Protein 2RKL (pdb70)

Nearest PDB structures (foldseek):
  2rkl-assembly1_E  TM=1.023E+00  e=2.958E-05  Saccharomyces cerevisiae
  2rkl-assembly3_B  TM=1.009E+00  e=1.338E-04  Saccharomyces cerevisiae
  2rkl-assembly2_D  TM=1.016E+00  e=2.416E-04  Saccharomyces cerevisiae
  5xmk-assembly1_J  TM=1.005E+00  e=2.262E-04  Saccharomyces cerevisiae S288C
  1vh6-assembly1_B  TM=9.400E-01  e=1.007E+00  Bacillus subtilis

Radius of gyration: 21.8 Å; Cα contacts (8 Å, |Δi|>4): 306; chains: 6; bounding box: 70×51×45 Å

CATH classification: 1.20.5.420

Sequence (294 aa):
GSTKDELTKIMDRASKIEQIQKLAKYAISALNYEDLPTAKDELTKALDLLNSIKDELTKIMDRASKIEQIQKLAKYAISALNYEDLPTAKDELTKALDLLNSIGSTKKDDEELLTTKKIIMMDDRASKIEQIQKLAKYAISALNYEDLPTAKDELTKALDLLNSIDRASKIEQIQKLAKYAISALNYEDLPTAKDELTKALDLLNSIKIMDRASKIEQIQKLAKYAISALNYEDLPTAKDELTKALDLLNSSSTTKKDDEELLTTKKIIMMDDRASKIEQIQKLAKYAISALNYEDLPTAKDELTKALDLLNSI

GO terms:
  GO:0005771 multivesicular body (C, IDA)
  GO:0001671 ATPase activator activity (F, IDA)
  GO:0030674 protein-macromolecule adaptor activity (F, IDA)
  GO:0032511 late endosome to vacuole transport via multivesicular body sorting pathway (P, IGI)
  GO:0005768 endosome (C, HDA)
  GO:0001671 ATPase activator activity (F, IMP)
  GO:0045324 late endosome to vacuole transport (P, IMP)
  GO:0005737 cytoplasm (C, EXP)
  GO:0010008 endosome membrane (C, EXP)
  GO:1990621 ESCRT IV complex (C, IDA)
  GO:0005515 protein binding (F, IPI)

Foldseek 3Di:
DDPVVVVVVVVVVVVLLVQLVVLCVVLVVCVVVPVVVSNVVSNVVSVVSVVVD/DVVCVVVVVVVVLLVQLVVLCVVLVVCVVVPNVVSNVVSNVVSVVSVVVD/DDPVVVVVVVVCVVVLLVQLVVLCVVLVVCVVVPVPVSSVVSNVVSVVSVVVD/DVVVLLVQLVVLCVVLVVCVVVVNVVSSVVSNVVSVVSVVVD/DVVVVVVLVVQLVVLCVQLVVCVVVPNVVSNVVSNVVSVVSVVD/DVVVVVVVVVVLVVLLVQLVVLCVVLVVCVVVPNVVSNVVSNVVSVVSVVVD

InterPro domains:
  IPR023175 Vta1/Callose synthase, N-terminal domain superfamily [G3DSA:1.25.40.270] (1-167)
  IPR039431 Vta1/callose synthase, N-terminal [PF04652] (6-165)
  IPR041212 Vta1, C-terminal [PF18097] (293-328)
  IPR044538 Vacuolar protein sorting-associated protein Vta1-like [PTHR46009] (10-329)

Organism: Saccharomyces cerevisiae (strain ATCC 204508 / S288c) (NCBI:txid559292)

Structure (mmCIF, N/CA/C/O backbone):
data_2RKL
#
_entry.id   2RKL
#
_cell.length_a   102.420
_cell.length_b   50.707
_cell.length_c   74.353
_cell.angle_alpha   90.000
_cell.angle_beta   90.000
_cell.angle_gamma   90.000
#
_symmetry.space_group_name_H-M   'P 21 21 2'
#
loop_
_entity.id
_entity.type
_entity.pdbx_description
1 polymer 'Vacuolar protein sorting-associated protein VTA1'
2 non-polymer (4S)-2-METHYL-2,4-PENTANEDIOL
3 water water
#
loop_
_atom_site.group_PDB
_atom_site.id
_atom_site.type_symbol
_atom_site.label_atom_id
_atom_site.label_alt_id
_atom_site.label_comp_id
_atom_site.label_asym_id
_atom_site.label_entity_id
_atom_site.label_seq_id
_atom_site.pdbx_PDB_ins_code
_atom_site.Cartn_x
_atom_site.Cartn_y
_atom_site.Cartn_z
_atom_site.occupancy
_atom_site.B_iso_or_equiv
_atom_site.auth_seq_id
_atom_site.auth_comp_id
_atom_site.auth_asym_id
_atom_site.auth_atom_id
_atom_site.pdbx_PDB_model_num
ATOM 1 N N . GLY A 1 1 ? 110.535 11.947 44.981 1.00 71.12 278 GLY A N 1
ATOM 2 C CA . GLY A 1 1 ? 110.466 12.021 46.980 1.00 69.30 278 GLY A CA 1
ATOM 3 C C . GLY A 1 1 ? 110.690 13.563 47.255 1.00 70.82 278 GLY A C 1
ATOM 4 O O . GLY A 1 1 ? 110.515 14.112 48.428 1.00 70.21 278 GLY A O 1
ATOM 5 N N . SER A 1 2 ? 111.096 14.264 46.184 1.00 72.61 279 SER A N 1
ATOM 6 C CA . SER A 1 2 ? 111.333 15.730 46.249 1.00 74.24 279 SER A CA 1
ATOM 7 C C . SER A 1 2 ? 110.040 16.509 46.563 1.00 70.82 279 SER A C 1
ATOM 8 O O . SER A 1 2 ? 108.931 15.998 46.349 1.00 66.63 279 SER A O 1
ATOM 11 N N . THR A 1 3 ? 110.196 17.743 47.064 1.00 72.13 280 THR A N 1
ATOM 12 C CA . THR A 1 3 ? 109.056 18.644 47.312 1.00 69.51 280 THR A CA 1
ATOM 13 C C . THR A 1 3 ? 108.236 18.868 46.035 1.00 67.70 280 THR A C 1
ATOM 14 O O . THR A 1 3 ? 106.991 18.860 46.072 1.00 63.68 280 THR A O 1
ATOM 18 N N . LYS A 1 4 ? 108.939 19.041 44.912 1.00 70.65 281 LYS A N 1
ATOM 19 C CA . LYS A 1 4 ? 108.319 19.200 43.594 1.00 69.92 281 LYS A CA 1
ATOM 20 C C . LYS A 1 4 ? 107.507 17.964 43.184 1.00 66.40 281 LYS A C 1
ATOM 21 O O . LYS A 1 4 ? 106.373 18.089 42.711 1.00 63.75 281 LYS A O 1
ATOM 27 N N . ASP A 1 5 ? 108.089 16.778 43.367 1.00 66.75 282 ASP A N 1
ATOM 28 C CA . ASP A 1 5 ? 107.428 15.519 42.997 1.00 63.79 282 ASP A CA 1
ATOM 29 C C . ASP A 1 5 ? 106.232 15.202 43.890 1.00 59.66 282 ASP A C 1
ATOM 30 O O . ASP A 1 5 ? 105.210 14.703 43.413 1.00 56.60 282 ASP A O 1
ATOM 35 N N . GLU A 1 6 ? 106.362 15.495 45.182 1.00 59.48 283 GLU A N 1
ATOM 36 C CA . GLU A 1 6 ? 105.266 15.270 46.130 1.00 56.02 283 GLU A CA 1
ATOM 37 C C . GLU A 1 6 ? 104.106 16.236 45.888 1.00 54.10 283 GLU A C 1
ATOM 38 O O . GLU A 1 6 ? 102.936 15.864 46.034 1.00 49.83 283 GLU A O 1
ATOM 44 N N . LEU A 1 7 ? 104.438 17.465 45.494 1.00 56.57 284 LEU A N 1
ATOM 45 C CA . LEU A 1 7 ? 103.441 18.488 45.185 1.00 56.27 284 LEU A CA 1
ATOM 46 C C . LEU A 1 7 ? 102.608 18.091 43.968 1.00 54.37 284 LEU A C 1
ATOM 47 O O . LEU A 1 7 ? 101.381 18.246 43.969 1.00 51.32 284 LEU A O 1
ATOM 52 N N . THR A 1 8 ? 103.269 17.558 42.939 1.00 56.22 285 THR A N 1
ATOM 53 C CA . THR A 1 8 ? 102.556 17.061 41.752 1.00 54.41 285 THR A CA 1
ATOM 54 C C . THR A 1 8 ? 101.709 15.835 42.078 1.00 50.98 285 THR A C 1
ATOM 55 O O . THR A 1 8 ? 100.609 15.684 41.544 1.00 48.68 285 THR A O 1
ATOM 59 N N . LYS A 1 9 ? 102.222 14.962 42.947 1.00 50.61 286 LYS A N 1
ATOM 60 C CA . LYS A 1 9 ? 101.457 13.785 43.386 1.00 47.64 286 LYS A CA 1
ATOM 61 C C . LYS A 1 9 ? 100.157 14.188 44.075 1.00 44.63 286 LYS A C 1
ATOM 62 O O . LYS A 1 9 ? 99.115 13.552 43.866 1.00 41.49 286 LYS A O 1
ATOM 68 N N . ILE A 1 10 ? 100.217 15.258 44.868 1.00 45.26 287 ILE A N 1
ATOM 69 C CA . ILE A 1 10 ? 99.024 15.841 45.500 1.00 43.36 287 ILE A CA 1
ATOM 70 C C . ILE A 1 10 ? 98.018 16.347 44.453 1.00 41.78 287 ILE A C 1
ATOM 71 O O . ILE A 1 10 ? 96.808 16.130 44.593 1.00 38.23 287 ILE A O 1
ATOM 76 N N . MET A 1 11 ? 98.527 17.019 43.419 1.00 44.16 288 MET A N 1
ATOM 77 C CA . MET A 1 11 ? 97.711 17.497 42.303 1.00 44.41 288 MET A CA 1
ATOM 78 C C . MET A 1 11 ? 97.089 16.323 41.567 1.00 41.45 288 MET A C 1
ATOM 79 O O . MET A 1 11 ? 95.909 16.362 41.202 1.00 38.57 288 MET A O 1
ATOM 84 N N . ASP A 1 12 ? 97.881 15.273 41.358 1.00 41.74 289 ASP A N 1
ATOM 85 C CA . ASP A 1 12 ? 97.422 14.100 40.614 1.00 40.29 289 ASP A CA 1
ATOM 86 C C . ASP A 1 12 ? 96.340 13.313 41.354 1.00 37.20 289 ASP A C 1
ATOM 87 O O . ASP A 1 12 ? 95.358 12.885 40.743 1.00 35.11 289 ASP A O 1
ATOM 92 N N . ARG A 1 13 ? 96.510 13.137 42.662 1.00 36.68 290 ARG A N 1
ATOM 93 C CA . ARG A 1 13 ? 95.526 12.431 43.484 1.00 34.22 290 ARG A CA 1
ATOM 94 C C . ARG A 1 13 ? 94.214 13.214 43.540 1.00 32.54 290 ARG A C 1
ATOM 95 O O . ARG A 1 13 ? 93.132 12.623 43.498 1.00 30.85 290 ARG A O 1
ATOM 103 N N . ALA A 1 14 ? 94.326 14.540 43.631 1.00 33.90 291 ALA A N 1
ATOM 104 C CA . ALA A 1 14 ? 93.171 15.437 43.608 1.00 33.05 291 ALA A CA 1
ATOM 105 C C . ALA A 1 14 ? 92.407 15.273 42.303 1.00 32.02 291 ALA A C 1
ATOM 106 O O . ALA A 1 14 ? 91.168 15.265 42.289 1.00 30.29 291 ALA A O 1
ATOM 108 N N . SER A 1 15 ? 93.141 15.122 41.206 1.00 33.78 292 SER A N 1
ATOM 109 C CA . SER A 1 15 ? 92.527 14.869 39.899 1.00 33.52 292 SER A CA 1
ATOM 110 C C . SER A 1 15 ? 91.787 13.532 39.867 1.00 31.28 292 SER A C 1
ATOM 111 O O . SER A 1 15 ? 90.662 13.457 39.359 1.00 29.02 292 SER A O 1
ATOM 114 N N . LYS A 1 16 ? 92.395 12.481 40.416 1.00 31.32 293 LYS A N 1
ATOM 115 C CA . LYS A 1 16 ? 91.730 11.167 40.463 1.00 30.35 293 LYS A CA 1
ATOM 116 C C . LYS A 1 16 ? 90.461 11.224 41.291 1.00 27.89 293 LYS A C 1
ATOM 117 O O . LYS A 1 16 ? 89.438 10.687 40.886 1.00 25.48 293 LYS A O 1
ATOM 123 N N . ILE A 1 17 ? 90.527 11.871 42.452 1.00 28.14 294 ILE A N 1
ATOM 124 C CA . ILE A 1 17 ? 89.340 12.026 43.302 1.00 26.47 294 ILE A CA 1
ATOM 125 C C . ILE A 1 17 ? 88.196 12.743 42.557 1.00 25.69 294 ILE A C 1
ATOM 126 O O . ILE A 1 17 ? 87.043 12.279 42.608 1.00 23.52 294 ILE A O 1
ATOM 131 N N . GLU A 1 18 ? 88.524 13.823 41.835 1.00 27.77 295 GLU A N 1
ATOM 132 C CA . GLU A 1 18 ? 87.546 14.537 41.003 1.00 27.79 295 GLU A CA 1
ATOM 133 C C . GLU A 1 18 ? 86.903 13.587 39.992 1.00 25.75 295 GLU A C 1
ATOM 134 O O . GLU A 1 18 ? 85.682 13.627 39.788 1.00 23.68 295 GLU A O 1
ATOM 140 N N . GLN A 1 19 ? 87.709 12.720 39.377 1.00 26.02 296 GLN A N 1
ATOM 141 C CA . GLN A 1 19 ? 87.207 11.769 38.376 1.00 25.11 296 GLN A CA 1
ATOM 142 C C . GLN A 1 19 ? 86.285 10.714 38.984 1.00 22.24 296 GLN A C 1
ATOM 143 O O . GLN A 1 19 ? 85.269 10.365 38.404 1.00 21.31 296 GLN A O 1
ATOM 149 N N . ILE A 1 20 ? 86.638 10.225 40.166 1.00 21.22 297 ILE A N 1
ATOM 150 C CA . ILE A 1 20 ? 85.809 9.277 40.909 1.00 19.50 297 ILE A CA 1
ATOM 151 C C . ILE A 1 20 ? 84.448 9.892 41.219 1.00 18.65 297 ILE A C 1
ATOM 152 O O . ILE A 1 20 ? 83.416 9.244 41.018 1.00 16.73 297 ILE A O 1
ATOM 157 N N . GLN A 1 21 ? 84.455 11.132 41.715 1.00 19.16 298 GLN A N 1
ATOM 158 C CA . GLN A 1 21 ? 83.211 11.847 42.016 1.00 18.24 298 GLN A CA 1
ATOM 159 C C . GLN A 1 21 ? 82.369 12.093 40.751 1.00 18.17 298 GLN A C 1
ATOM 160 O O . GLN A 1 21 ? 81.138 12.010 40.802 1.00 17.13 298 GLN A O 1
ATOM 166 N N . LYS A 1 22 ? 83.032 12.428 39.638 1.00 19.37 299 LYS A N 1
ATOM 167 C CA . LYS A 1 22 ? 82.358 12.614 38.356 1.00 19.72 299 LYS A CA 1
ATOM 168 C C . LYS A 1 22 ? 81.638 11.321 37.933 1.00 18.07 299 LYS A C 1
ATOM 169 O O . LYS A 1 22 ? 80.466 11.352 37.550 1.00 17.74 299 LYS A O 1
ATOM 175 N N . LEU A 1 23 ? 82.342 10.198 38.015 1.00 17.85 300 LEU A N 1
ATOM 176 C CA . LEU A 1 23 ? 81.792 8.909 37.625 1.00 16.79 300 LEU A CA 1
ATOM 177 C C . LEU A 1 23 ? 80.602 8.558 38.491 1.00 15.31 300 LEU A C 1
ATOM 178 O O . LEU A 1 23 ? 79.592 8.080 37.981 1.00 14.30 300 LEU A O 1
ATOM 183 N N . ALA A 1 24 ? 80.694 8.833 39.792 1.00 15.34 301 ALA A N 1
ATOM 184 C CA . ALA A 1 24 ? 79.543 8.619 40.690 1.00 13.50 301 ALA A CA 1
ATOM 185 C C . ALA A 1 24 ? 78.314 9.477 40.335 1.00 13.84 301 ALA A C 1
ATOM 186 O O . ALA A 1 24 ? 77.186 8.975 40.299 1.00 12.71 301 ALA A O 1
ATOM 188 N N . LYS A 1 25 ? 78.553 10.744 40.003 1.00 13.88 302 LYS A N 1
ATOM 189 C CA . LYS A 1 25 ? 77.506 11.658 39.584 1.00 14.31 302 LYS A CA 1
ATOM 190 C C . LYS A 1 25 ? 76.858 11.160 38.288 1.00 13.95 302 LYS A C 1
ATOM 191 O O . LYS A 1 25 ? 75.645 11.167 38.144 1.00 13.41 302 LYS A O 1
ATOM 197 N N . TYR A 1 26 ? 77.684 10.715 37.357 1.00 13.92 303 TYR A N 1
ATOM 198 C CA . TYR A 1 26 ? 77.174 10.194 36.094 1.00 14.12 303 TYR A CA 1
ATOM 199 C C . TYR A 1 26 ? 76.326 8.938 36.343 1.00 12.81 303 TYR A C 1
ATOM 200 O O . TYR A 1 26 ? 75.255 8.763 35.722 1.00 12.76 303 TYR A O 1
ATOM 209 N N . ALA A 1 27 ? 76.756 8.096 37.278 1.00 12.23 304 ALA A N 1
ATOM 210 C CA . ALA A 1 27 ? 75.981 6.898 37.628 1.00 11.45 304 ALA A CA 1
ATOM 211 C C . ALA A 1 27 ? 74.622 7.248 38.234 1.00 10.76 304 ALA A C 1
ATOM 212 O O . ALA A 1 27 ? 73.597 6.644 37.886 1.00 10.67 304 ALA A O 1
ATOM 214 N N . ILE A 1 28 ? 74.607 8.268 39.094 1.00 10.86 305 ILE A N 1
ATOM 215 C CA . ILE A 1 28 ? 73.353 8.724 39.695 1.00 10.70 305 ILE A CA 1
ATOM 216 C C . ILE A 1 28 ? 72.386 9.144 38.584 1.00 11.14 305 ILE A C 1
ATOM 217 O O . ILE A 1 28 ? 71.228 8.734 38.584 1.00 11.43 305 ILE A O 1
ATOM 222 N N . SER A 1 29 ? 72.868 9.926 37.623 1.00 10.94 306 SER A N 1
ATOM 223 C CA . SER A 1 29 ? 72.035 10.372 36.500 1.00 11.28 306 SER A CA 1
ATOM 224 C C . SER A 1 29 ? 71.543 9.194 35.647 1.00 11.04 306 SER A C 1
ATOM 225 O O . SER A 1 29 ? 70.386 9.123 35.281 1.00 11.53 306 SER A O 1
ATOM 228 N N . ALA A 1 30 ? 72.433 8.264 35.327 1.00 10.24 307 ALA A N 1
ATOM 229 C CA . ALA A 1 30 ? 72.048 7.113 34.507 1.00 10.44 307 ALA A CA 1
ATOM 230 C C . ALA A 1 30 ? 70.941 6.310 35.171 1.00 10.05 307 ALA A C 1
ATOM 231 O O . ALA A 1 30 ? 70.029 5.800 34.512 1.00 10.15 307 ALA A O 1
ATOM 233 N N . LEU A 1 31 ? 71.013 6.250 36.494 1.00 10.22 308 LEU A N 1
ATOM 234 C CA . LEU A 1 31 ? 70.043 5.508 37.263 1.00 10.92 308 LEU A CA 1
ATOM 235 C C . LEU A 1 31 ? 68.656 6.160 37.270 1.00 11.49 308 LEU A C 1
ATOM 236 O O . LEU A 1 31 ? 67.662 5.478 37.502 1.00 12.69 308 LEU A O 1
ATOM 241 N N . ASN A 1 32 ? 68.575 7.467 37.001 1.00 11.15 309 ASN A N 1
ATOM 242 C CA . ASN A 1 32 ? 67.272 8.114 36.783 1.00 12.41 309 ASN A CA 1
ATOM 243 C C . ASN A 1 32 ? 66.534 7.552 35.566 1.00 13.23 309 ASN A C 1
ATOM 244 O O . ASN A 1 32 ? 65.318 7.724 35.433 1.00 15.50 309 ASN A O 1
ATOM 249 N N . TYR A 1 33 ? 67.283 6.916 34.672 1.00 12.49 310 TYR A N 1
ATOM 250 C CA . TYR A 1 33 ? 66.731 6.255 33.487 1.00 12.99 310 TYR A CA 1
ATOM 251 C C . TYR A 1 33 ? 66.764 4.731 33.616 1.00 13.68 310 TYR A C 1
ATOM 252 O O . TYR A 1 33 ? 66.481 4.006 32.643 1.00 15.34 310 TYR A O 1
ATOM 261 N N . GLU A 1 34 ? 67.110 4.258 34.819 1.00 14.04 311 GLU A N 1
ATOM 262 C CA . GLU A 1 34 ? 67.295 2.831 35.094 1.00 14.80 311 GLU A CA 1
ATOM 263 C C . GLU A 1 34 ? 68.260 2.219 34.088 1.00 13.88 311 GLU A C 1
ATOM 264 O O . GLU A 1 34 ? 68.132 1.062 33.669 1.00 14.93 311 GLU A O 1
ATOM 270 N N . ASP A 1 35 ? 69.244 3.029 33.702 1.00 12.18 312 ASP A N 1
ATOM 271 C CA . ASP A 1 35 ? 70.248 2.626 32.726 1.00 12.98 312 ASP A CA 1
ATOM 272 C C . ASP A 1 35 ? 71.334 1.881 33.478 1.00 12.87 312 ASP A C 1
ATOM 273 O O . ASP A 1 35 ? 72.444 2.393 33.736 1.00 12.14 312 ASP A O 1
ATOM 278 N N . LEU A 1 36 ? 71.010 0.632 33.796 1.00 13.50 313 LEU A N 1
ATOM 279 C CA . LEU A 1 36 ? 71.873 -0.183 34.648 1.00 14.31 313 LEU A CA 1
ATOM 280 C C . LEU A 1 36 ? 73.258 -0.468 34.049 1.00 14.02 313 LEU A C 1
ATOM 281 O O . LEU A 1 36 ? 74.262 -0.400 34.766 1.00 13.98 313 LEU A O 1
ATOM 286 N N . PRO A 1 37 ? 73.332 -0.815 32.741 1.00 14.14 314 PRO A N 1
ATOM 287 C CA . PRO A 1 37 ? 74.681 -1.039 32.197 1.00 14.73 314 PRO A CA 1
ATOM 288 C C . PRO A 1 37 ? 75.602 0.171 32.295 1.00 14.92 314 PRO A C 1
ATOM 289 O O . PRO A 1 37 ? 76.775 0.010 32.649 1.00 16.27 314 PRO A O 1
ATOM 293 N N . THR A 1 38 ? 75.094 1.369 31.998 1.00 14.21 315 THR A N 1
ATOM 294 C CA . THR A 1 38 ? 75.920 2.584 32.134 1.00 14.22 315 THR A CA 1
ATOM 295 C C . THR A 1 38 ? 76.356 2.772 33.584 1.00 13.36 315 THR A C 1
ATOM 296 O O . THR A 1 38 ? 77.528 3.038 33.867 1.00 13.49 315 THR A O 1
ATOM 300 N N . ALA A 1 39 ? 75.403 2.657 34.504 1.00 12.33 316 ALA A N 1
ATOM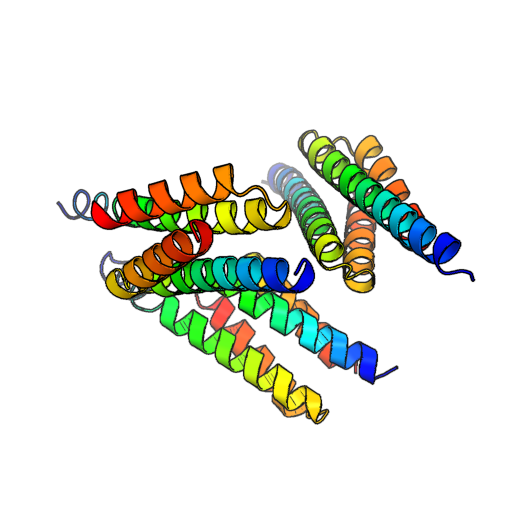 301 C CA . ALA A 1 39 ? 75.689 2.871 35.918 1.00 11.61 316 ALA A CA 1
ATOM 302 C C . ALA A 1 39 ? 76.723 1.866 36.446 1.00 12.64 316 ALA A C 1
ATOM 303 O O . ALA A 1 39 ? 77.619 2.260 37.176 1.00 14.02 316 ALA A O 1
ATOM 305 N N . LYS A 1 40 ? 76.591 0.592 36.053 1.00 13.72 317 LYS A N 1
ATOM 306 C CA . LYS A 1 40 ? 77.568 -0.469 36.416 1.00 14.59 317 LYS A CA 1
ATOM 307 C C . LYS A 1 40 ? 78.953 -0.128 35.931 1.00 15.79 317 LYS A C 1
ATOM 308 O O . LYS A 1 40 ? 79.914 -0.257 36.690 1.00 16.13 317 LYS A O 1
ATOM 314 N N . ASP A 1 41 ? 79.045 0.329 34.685 1.00 15.89 318 ASP A N 1
ATOM 315 C CA . ASP A 1 41 ? 80.339 0.669 34.100 1.00 17.34 318 ASP A CA 1
ATOM 316 C C . ASP A 1 41 ? 80.970 1.812 34.860 1.00 17.10 318 ASP A C 1
ATOM 317 O O . ASP A 1 41 ? 82.154 1.753 35.210 1.00 18.08 318 ASP A O 1
ATOM 322 N N . GLU A 1 42 ? 80.181 2.844 35.140 1.00 15.87 319 GLU A N 1
ATOM 323 C CA . GLU A 1 42 ? 80.692 4.031 35.815 1.00 15.86 319 GLU A CA 1
ATOM 324 C C . GLU A 1 42 ? 81.098 3.758 37.267 1.00 16.13 319 GLU A C 1
ATOM 325 O O . GLU A 1 42 ? 82.154 4.221 37.697 1.00 17.46 319 GLU A O 1
ATOM 331 N N . LEU A 1 43 ? 80.281 3.000 38.005 1.00 14.70 320 LEU A N 1
ATOM 332 C CA . LEU A 1 43 ? 80.616 2.653 39.398 1.00 15.09 320 LEU A CA 1
ATOM 333 C C . LEU A 1 43 ? 81.810 1.716 39.495 1.00 15.95 320 LEU A C 1
ATOM 334 O O . LEU A 1 43 ? 82.615 1.845 40.424 1.00 16.49 320 LEU A O 1
ATOM 339 N N . THR A 1 44 ? 81.930 0.783 38.553 1.00 16.25 321 THR A N 1
ATOM 340 C CA . THR A 1 44 ? 83.093 -0.109 38.505 1.00 18.14 321 THR A CA 1
ATOM 341 C C . THR A 1 44 ? 84.340 0.734 38.270 1.00 19.70 321 THR A C 1
ATOM 342 O O . THR A 1 44 ? 85.334 0.559 38.976 1.00 20.96 321 THR A O 1
ATOM 346 N N . LYS A 1 45 ? 84.288 1.653 37.297 1.00 20.29 322 LYS A N 1
ATOM 347 C CA . LYS A 1 45 ? 85.433 2.553 37.011 1.00 22.01 322 LYS A CA 1
ATOM 348 C C . LYS A 1 45 ? 85.783 3.421 38.213 1.00 21.26 322 LYS A C 1
ATOM 349 O O . LYS A 1 45 ? 86.960 3.601 38.550 1.00 22.95 322 LYS A O 1
ATOM 355 N N . ALA A 1 46 ? 84.748 3.929 38.883 1.00 19.48 323 ALA A N 1
ATOM 356 C CA . ALA A 1 46 ? 84.937 4.724 40.093 1.00 19.27 323 ALA A CA 1
ATOM 357 C C . ALA A 1 46 ? 85.649 3.948 41.200 1.00 20.20 323 ALA A C 1
ATOM 358 O O . ALA A 1 46 ? 86.612 4.441 41.803 1.00 20.50 323 ALA A O 1
ATOM 360 N N . LEU A 1 47 ? 85.167 2.734 41.453 1.00 20.54 324 LEU A N 1
ATOM 361 C CA . LEU A 1 47 ? 85.727 1.894 42.517 1.00 22.09 324 LEU A CA 1
ATOM 362 C C . LEU A 1 47 ? 87.153 1.413 42.187 1.00 23.94 324 LEU A C 1
ATOM 363 O O . LEU A 1 47 ? 88.000 1.341 43.084 1.00 25.21 324 LEU A O 1
ATOM 368 N N . ASP A 1 48 ? 87.422 1.101 40.916 1.00 24.22 325 ASP A N 1
ATOM 369 C CA . ASP A 1 48 ? 88.776 0.682 40.496 1.00 26.88 325 ASP A CA 1
ATOM 370 C C . ASP A 1 48 ? 89.777 1.810 40.686 1.00 27.70 325 ASP A C 1
ATOM 371 O O . ASP A 1 48 ? 90.897 1.583 41.159 1.00 28.87 325 ASP A O 1
ATOM 376 N N . LEU A 1 49 ? 89.373 3.018 40.301 1.00 26.85 326 LEU A N 1
ATOM 377 C CA . LEU A 1 49 ? 90.175 4.220 40.488 1.00 28.48 326 LEU A CA 1
ATOM 378 C C . LEU A 1 49 ? 90.424 4.525 41.966 1.00 28.02 326 LEU A C 1
ATOM 379 O O . LEU A 1 49 ? 91.544 4.861 42.362 1.00 30.23 326 LEU A O 1
ATOM 384 N N . LEU A 1 50 ? 89.372 4.415 42.772 1.00 26.59 327 LEU A N 1
ATOM 385 C CA . LEU A 1 50 ? 89.476 4.661 44.209 1.00 26.71 327 LEU A CA 1
ATOM 386 C C . LEU A 1 50 ? 90.40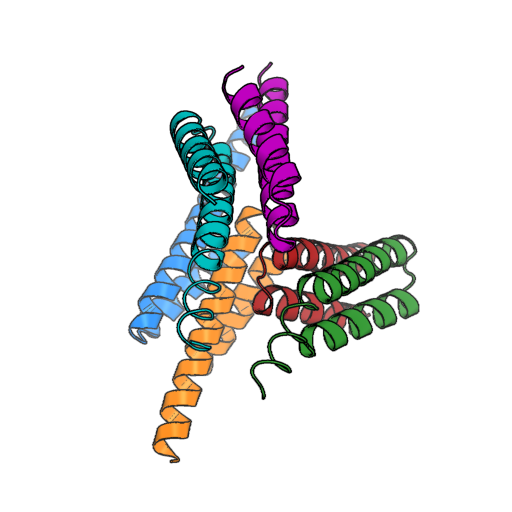0 3.662 44.875 1.00 29.27 327 LEU A C 1
ATOM 387 O O . LEU A 1 50 ? 91.141 4.020 45.792 1.00 30.66 327 LEU A O 1
ATOM 392 N N . ASN A 1 51 ? 90.347 2.415 44.424 1.00 30.47 328 ASN A N 1
ATOM 393 C CA . ASN A 1 51 ? 91.213 1.378 44.969 1.00 33.83 328 ASN A CA 1
ATOM 394 C C . ASN A 1 51 ? 92.671 1.541 44.554 1.00 36.76 328 ASN A C 1
ATOM 395 O O . ASN A 1 51 ? 93.565 0.953 45.173 1.00 38.42 328 ASN A O 1
ATOM 400 N N . SER A 1 52 ? 92.908 2.364 43.534 1.00 37.76 329 SER A N 1
ATOM 401 C CA . SER A 1 52 ? 94.257 2.589 43.020 1.00 41.08 329 SER A CA 1
ATOM 402 C C . SER A 1 52 ? 95.043 3.659 43.791 1.00 42.59 329 SER A C 1
ATOM 403 O O . SER A 1 52 ? 96.254 3.773 43.621 1.00 45.14 329 SER A O 1
ATOM 406 N N . ILE A 1 53 ? 94.357 4.444 44.619 1.00 42.14 330 ILE A N 1
ATOM 407 C CA . ILE A 1 53 ? 94.994 5.557 45.326 1.00 43.89 330 ILE A CA 1
ATOM 408 C C . ILE A 1 53 ? 95.842 5.035 46.491 1.00 45.71 330 ILE A C 1
ATOM 409 O O . ILE A 1 53 ? 97.071 4.963 46.410 1.00 48.83 330 ILE A O 1
ATOM 415 N N . LYS B 1 4 ? 48.867 -5.403 42.658 1.00 53.47 281 LYS B N 1
ATOM 416 C CA . LYS B 1 4 ? 49.543 -5.240 43.980 1.00 52.71 281 LYS B CA 1
ATOM 417 C C . LYS B 1 4 ? 50.962 -5.813 43.934 1.00 50.44 281 LYS B C 1
ATOM 418 O O . LYS B 1 4 ? 51.912 -5.185 44.416 1.00 48.19 281 LYS B O 1
ATOM 424 N N . ASP B 1 5 ? 51.094 -6.997 43.338 1.00 51.26 282 ASP B N 1
ATOM 425 C CA . ASP B 1 5 ? 52.378 -7.697 43.245 1.00 49.70 282 ASP B CA 1
ATOM 426 C C . ASP B 1 5 ? 53.305 -7.094 42.186 1.00 46.72 282 ASP B C 1
ATOM 427 O O . ASP B 1 5 ? 54.528 -7.063 42.369 1.00 44.09 282 ASP B O 1
ATOM 432 N N . GLU B 1 6 ? 52.717 -6.618 41.087 1.00 46.45 283 GLU B N 1
ATOM 433 C CA . GLU B 1 6 ? 53.458 -5.896 40.054 1.00 44.22 283 GLU B CA 1
ATOM 434 C C . GLU B 1 6 ? 53.910 -4.544 40.583 1.00 42.32 283 GLU B C 1
ATOM 435 O O . GLU B 1 6 ? 54.953 -4.025 40.169 1.00 40.37 283 GLU B O 1
ATOM 441 N N . LEU B 1 7 ? 53.126 -3.988 41.508 1.00 43.37 284 LEU B N 1
ATOM 442 C CA . LEU B 1 7 ? 53.449 -2.720 42.159 1.00 42.25 284 LEU B CA 1
ATOM 443 C C . LEU B 1 7 ? 54.575 -2.923 43.171 1.00 40.67 284 LEU B C 1
ATOM 444 O O . LEU B 1 7 ? 55.498 -2.109 43.250 1.00 39.01 284 LEU B O 1
ATOM 449 N N . THR B 1 8 ? 54.490 -4.011 43.940 1.00 42.05 285 THR B N 1
ATOM 450 C CA . THR B 1 8 ? 55.564 -4.407 44.857 1.00 40.91 285 THR B CA 1
ATOM 451 C C . THR B 1 8 ? 56.884 -4.530 44.090 1.00 38.91 285 THR B C 1
ATOM 452 O O . THR B 1 8 ? 57.928 -4.129 44.593 1.00 36.84 285 THR B O 1
ATOM 456 N N . LYS B 1 9 ? 56.814 -5.053 42.865 1.00 39.07 286 LYS B N 1
ATOM 457 C CA . LYS B 1 9 ? 57.993 -5.249 42.012 1.00 37.81 286 LYS B CA 1
ATOM 458 C C . LYS B 1 9 ? 58.631 -3.940 41.525 1.00 35.93 286 LYS B C 1
ATOM 459 O O . LYS B 1 9 ? 59.848 -3.770 41.625 1.00 34.06 286 LYS B O 1
ATOM 465 N N . ILE B 1 10 ? 57.816 -3.030 40.994 1.00 36.49 287 ILE B N 1
ATOM 466 C CA . ILE B 1 10 ? 58.298 -1.747 40.467 1.00 36.01 287 ILE B CA 1
ATOM 467 C C . ILE B 1 10 ? 58.799 -0.835 41.599 1.00 35.07 287 ILE B C 1
ATOM 468 O O . ILE B 1 10 ? 59.806 -0.135 41.439 1.00 33.73 287 ILE B O 1
ATOM 473 N N . MET B 1 11 ? 58.106 -0.869 42.738 1.00 36.82 288 MET B N 1
ATOM 474 C CA . MET B 1 11 ? 58.494 -0.092 43.919 1.00 36.15 288 MET B CA 1
ATOM 475 C C . MET B 1 11 ? 59.765 -0.631 44.569 1.00 33.89 288 MET B C 1
ATOM 476 O O . MET B 1 11 ? 60.660 0.152 44.931 1.00 32.62 288 MET B O 1
ATOM 481 N N . ASP B 1 12 ? 59.851 -1.954 44.715 1.00 32.90 289 ASP B N 1
ATOM 482 C CA . ASP B 1 12 ? 61.063 -2.585 45.234 1.00 30.76 289 ASP B CA 1
ATOM 483 C C . ASP B 1 12 ? 62.271 -2.226 44.369 1.00 27.56 289 ASP B C 1
ATOM 484 O O . ASP B 1 12 ? 63.333 -1.927 44.899 1.00 25.33 289 ASP B O 1
ATOM 489 N N . ARG B 1 13 ? 62.097 -2.253 43.044 1.00 25.77 290 ARG B N 1
ATOM 490 C CA . ARG B 1 13 ? 63.164 -1.863 42.111 1.00 23.62 290 ARG B CA 1
ATOM 491 C C . ARG B 1 13 ? 63.577 -0.397 42.288 1.00 22.04 290 ARG B C 1
ATOM 492 O O . ARG B 1 13 ? 64.768 -0.077 42.337 1.00 20.56 290 ARG B O 1
ATOM 500 N N . ALA B 1 14 ? 62.574 0.474 42.381 1.00 22.66 291 ALA B N 1
ATOM 501 C CA . ALA B 1 14 ? 62.782 1.909 42.543 1.00 22.16 291 ALA B CA 1
ATOM 502 C C . ALA B 1 14 ? 63.534 2.181 43.837 1.00 21.29 291 ALA B C 1
ATOM 503 O O . ALA B 1 14 ? 64.503 2.956 43.845 1.00 20.82 291 ALA B O 1
ATOM 505 N N . SER B 1 15 ? 63.109 1.516 44.913 1.00 22.32 292 SER B N 1
ATOM 506 C CA . SER B 1 15 ? 63.732 1.675 46.224 1.00 21.44 292 SER B CA 1
ATOM 507 C C . SER B 1 15 ? 65.186 1.246 46.188 1.00 19.37 292 SER B C 1
ATOM 508 O O . SER B 1 15 ? 66.047 1.923 46.754 1.00 17.95 292 SER B O 1
ATOM 511 N N . LYS B 1 16 ? 65.468 0.128 45.513 1.00 18.11 293 LYS B N 1
ATOM 512 C CA . LYS B 1 16 ? 66.838 -0.341 45.405 1.00 16.97 293 LYS B CA 1
ATOM 513 C C . LYS B 1 16 ? 67.696 0.664 44.622 1.00 14.51 293 LYS B C 1
ATOM 514 O O . LYS B 1 16 ? 68.818 0.986 45.031 1.00 13.97 293 LYS B O 1
ATOM 520 N N . ILE B 1 17 ? 67.168 1.172 43.507 1.00 14.24 294 ILE B N 1
ATOM 521 C CA . ILE B 1 17 ? 67.894 2.152 42.702 1.00 13.47 294 ILE B CA 1
ATOM 522 C C . ILE B 1 17 ? 68.157 3.413 43.526 1.00 12.00 294 ILE B C 1
ATOM 523 O O . ILE B 1 17 ? 69.275 3.959 43.512 1.00 11.91 294 ILE B O 1
ATOM 528 N N . GLU B 1 18 ? 67.143 3.852 44.268 1.00 13.13 295 GLU B N 1
ATOM 529 C CA . GLU B 1 18 ? 67.274 5.038 45.112 1.00 14.02 295 GLU B CA 1
ATOM 530 C C . GLU B 1 18 ? 68.352 4.832 46.190 1.00 12.73 295 GLU B C 1
ATOM 531 O O . GLU B 1 18 ? 69.100 5.764 46.487 1.00 12.51 295 GLU B O 1
ATOM 537 N N . GLN B 1 19 ? 68.456 3.613 46.725 1.00 12.77 296 GLN B N 1
ATOM 538 C CA . GLN B 1 19 ? 69.487 3.307 47.720 1.00 12.29 296 GLN B CA 1
ATOM 539 C C . GLN B 1 19 ? 70.877 3.396 47.100 1.00 11.00 296 GLN B C 1
ATOM 540 O O . GLN B 1 19 ? 71.804 3.938 47.706 1.00 12.04 296 GLN B O 1
ATOM 546 N N . ILE B 1 20 ? 71.020 2.874 45.876 1.00 10.36 297 ILE B N 1
ATOM 547 C CA . ILE B 1 20 ? 72.294 2.957 45.142 1.00 10.24 297 ILE B CA 1
ATOM 548 C C . ILE B 1 20 ? 72.671 4.434 44.905 1.00 9.99 297 ILE B C 1
ATOM 549 O O . ILE B 1 20 ? 73.806 4.856 45.116 1.00 10.73 297 ILE B O 1
ATOM 554 N N . GLN B 1 21 ? 71.699 5.227 44.470 1.00 10.47 298 GLN B N 1
ATOM 555 C CA . GLN B 1 21 ? 71.938 6.660 44.256 1.00 9.92 298 GLN B CA 1
ATOM 556 C C . GLN B 1 21 ? 72.351 7.362 45.548 1.00 9.29 298 GLN B C 1
ATOM 557 O O . GLN B 1 21 ? 73.258 8.178 45.550 1.00 11.25 298 GLN B O 1
ATOM 563 N N . LYS B 1 22 ? 71.679 7.016 46.646 1.00 10.42 299 LYS B N 1
ATOM 564 C CA . LYS B 1 22 ? 71.996 7.601 47.950 1.00 11.26 299 LYS B CA 1
ATOM 565 C C . LYS B 1 22 ? 73.433 7.275 48.354 1.00 11.04 299 LYS B C 1
ATOM 566 O O . LYS B 1 22 ? 74.178 8.151 48.789 1.00 10.54 299 LYS B O 1
ATOM 572 N N . LEU B 1 23 ? 73.825 6.011 48.170 1.00 11.25 300 LEU B N 1
ATOM 573 C CA . LEU B 1 23 ? 75.193 5.586 48.495 1.00 11.88 300 LEU B CA 1
ATOM 574 C C . LEU B 1 23 ? 76.251 6.312 47.657 1.00 11.51 300 LEU B C 1
ATOM 575 O O . LEU B 1 23 ? 77.315 6.687 48.161 1.00 12.46 300 LEU B O 1
ATOM 580 N N . ALA B 1 24 ? 75.972 6.480 46.366 1.00 11.55 301 ALA B N 1
ATOM 581 C CA . ALA B 1 24 ? 76.854 7.235 45.489 1.00 12.07 301 ALA B CA 1
ATOM 582 C C . ALA B 1 24 ? 76.984 8.696 45.976 1.00 11.27 301 ALA B C 1
ATOM 583 O O . ALA B 1 24 ? 78.096 9.232 46.002 1.00 12.90 301 ALA B O 1
ATOM 585 N N . LYS B 1 25 ? 75.863 9.313 46.371 1.00 11.67 302 LYS B N 1
ATOM 586 C CA . LYS B 1 25 ? 75.858 10.672 46.933 1.00 12.51 302 LYS B CA 1
ATOM 587 C C . LYS B 1 25 ? 76.688 10.742 48.222 1.00 11.77 302 LYS B C 1
ATOM 588 O O . LYS B 1 25 ? 77.496 11.660 48.419 1.00 12.95 302 LYS B O 1
ATOM 594 N N . TYR B 1 26 ? 76.506 9.751 49.092 1.00 11.26 303 TYR B N 1
ATOM 595 C CA . TYR B 1 26 ? 77.309 9.656 50.304 1.00 11.50 303 TYR B CA 1
ATOM 596 C C . TYR B 1 26 ? 78.798 9.579 49.995 1.00 12.12 303 TYR B C 1
ATOM 597 O O . TYR B 1 26 ? 79.610 10.242 50.657 1.00 13.11 303 TYR B O 1
ATOM 606 N N . ALA B 1 27 ? 79.151 8.783 48.977 1.00 11.55 304 ALA B N 1
ATOM 607 C CA . ALA B 1 27 ? 80.562 8.585 48.617 1.00 13.05 304 ALA B CA 1
ATOM 608 C C . ALA B 1 27 ? 81.187 9.867 48.070 1.00 13.53 304 ALA B C 1
ATOM 609 O O . ALA B 1 27 ? 82.344 10.197 48.414 1.00 15.28 304 ALA B O 1
ATOM 611 N N . ILE B 1 28 ? 80.442 10.586 47.222 1.00 13.88 305 ILE B N 1
ATOM 612 C CA . ILE B 1 28 ? 80.902 11.905 46.725 1.00 15.33 305 ILE B CA 1
ATOM 613 C C . ILE B 1 28 ? 81.246 12.828 47.899 1.00 15.72 305 ILE B C 1
ATOM 614 O O . ILE B 1 28 ? 82.303 13.474 47.924 1.00 17.20 305 ILE B O 1
ATOM 619 N N . SER B 1 29 ? 80.362 12.860 48.895 1.00 15.22 306 SER B N 1
ATOM 620 C CA . SER B 1 29 ? 80.564 13.702 50.075 1.00 15.79 306 SER B CA 1
ATOM 621 C C . SER B 1 29 ? 81.775 13.235 50.911 1.00 16.06 306 SER B C 1
ATOM 622 O O . SER B 1 29 ? 82.610 14.041 51.344 1.00 17.78 306 SER B O 1
ATOM 625 N N . ALA B 1 30 ? 81.872 11.928 51.129 1.00 16.08 307 ALA B N 1
ATOM 626 C CA . ALA B 1 30 ? 83.017 11.355 51.833 1.00 16.64 307 ALA B CA 1
ATOM 627 C C . ALA B 1 30 ? 84.348 11.748 51.195 1.00 18.00 307 ALA B C 1
ATOM 628 O O . ALA B 1 30 ? 85.317 12.067 51.910 1.00 19.21 307 ALA B O 1
ATOM 630 N N . LEU B 1 31 ? 84.389 11.748 49.862 1.00 18.29 308 LEU B N 1
ATOM 631 C CA . LEU B 1 31 ? 85.616 12.120 49.148 1.00 20.56 308 LEU B CA 1
ATOM 632 C C . LEU B 1 31 ? 85.944 13.608 49.279 1.00 22.39 308 LEU B C 1
ATOM 633 O O . LEU B 1 31 ? 87.122 13.970 49.282 1.00 24.58 308 LEU B O 1
ATOM 638 N N . ASN B 1 32 ? 84.931 14.466 49.410 1.00 22.36 309 ASN B N 1
ATOM 639 C CA . ASN B 1 32 ? 85.168 15.883 49.734 1.00 25.33 309 ASN B CA 1
ATOM 640 C C . ASN B 1 32 ? 85.993 16.036 51.018 1.00 27.16 309 ASN B C 1
ATOM 641 O O . ASN B 1 32 ? 86.837 16.940 51.131 1.00 29.86 309 ASN B O 1
ATOM 646 N N . TYR B 1 33 ? 85.750 15.140 51.972 1.00 27.33 310 TYR B N 1
ATOM 647 C CA . TYR B 1 33 ? 86.470 15.117 53.245 1.00 30.22 310 TYR B CA 1
ATOM 648 C C . TYR B 1 33 ? 87.652 14.141 53.187 1.00 31.47 310 TYR B C 1
ATOM 649 O O . TYR B 1 33 ? 88.149 13.708 54.231 1.00 33.02 310 TYR B O 1
ATOM 658 N N . GLU B 1 34 ? 88.076 13.799 51.964 1.00 32.28 311 GLU B N 1
ATOM 659 C CA . GLU B 1 34 ? 89.166 12.833 51.692 1.00 33.50 311 GLU B CA 1
ATOM 660 C C . GLU B 1 34 ? 89.052 11.530 52.507 1.00 32.52 311 GLU B C 1
ATOM 661 O O . GLU B 1 34 ? 90.054 10.859 52.767 1.00 34.31 311 GLU B O 1
ATOM 667 N N . ASP B 1 35 ? 87.823 11.181 52.897 1.00 29.61 312 ASP B N 1
ATOM 668 C CA . ASP B 1 35 ? 87.558 9.991 53.699 1.00 27.90 312 ASP B CA 1
ATOM 669 C C . ASP B 1 35 ? 87.408 8.766 52.781 1.00 26.76 312 ASP B C 1
ATOM 670 O O . ASP B 1 35 ? 86.297 8.352 52.418 1.00 24.54 312 ASP B O 1
ATOM 675 N N . LEU B 1 36 ? 88.543 8.189 52.400 1.00 26.66 313 LEU B N 1
ATOM 676 C CA . LEU B 1 36 ? 88.554 7.095 51.426 1.00 25.65 313 LEU B CA 1
ATOM 677 C C . LEU B 1 36 ? 87.930 5.782 51.919 1.00 24.45 313 LEU B C 1
ATOM 678 O O . LEU B 1 36 ? 87.196 5.152 51.152 1.00 22.64 313 LEU B O 1
ATOM 683 N N . PRO B 1 37 ? 88.218 5.354 53.168 1.00 24.67 314 PRO B N 1
ATOM 684 C CA . PRO B 1 37 ? 87.554 4.135 53.654 1.00 24.32 314 PRO B CA 1
ATOM 685 C C . PRO B 1 37 ? 86.021 4.192 53.573 1.00 21.98 314 PRO B C 1
ATOM 686 O O . PRO B 1 37 ? 85.399 3.242 53.098 1.00 21.95 314 PRO B O 1
ATOM 690 N N . THR B 1 38 ? 85.430 5.296 54.018 1.00 20.82 315 THR B N 1
ATOM 691 C CA . THR B 1 38 ? 83.976 5.444 53.973 1.00 19.30 315 THR B CA 1
ATOM 692 C C . THR B 1 38 ? 83.486 5.423 52.525 1.00 18.25 315 THR B C 1
ATOM 693 O O . THR B 1 38 ? 82.527 4.724 52.198 1.00 17.50 315 THR B O 1
ATOM 697 N N . ALA B 1 39 ? 84.153 6.186 51.660 1.00 18.33 316 ALA B N 1
ATOM 698 C CA . ALA B 1 39 ? 83.800 6.230 50.244 1.00 17.48 316 ALA B CA 1
ATOM 699 C C . ALA B 1 39 ? 83.862 4.837 49.610 1.00 17.61 316 ALA B C 1
ATOM 700 O O . ALA B 1 39 ? 82.979 4.458 48.833 1.00 16.87 316 ALA B O 1
ATOM 702 N N . LYS B 1 40 ? 84.910 4.084 49.957 1.00 19.81 317 LYS B N 1
ATOM 703 C CA . LYS B 1 40 ? 85.076 2.705 49.471 1.00 20.59 317 LYS B CA 1
ATOM 704 C C . LYS B 1 40 ? 83.924 1.821 49.918 1.00 20.08 317 LYS B C 1
ATOM 705 O O . LYS B 1 40 ? 83.372 1.070 49.122 1.00 19.80 317 LYS B O 1
ATOM 711 N N . ASP B 1 41 ? 83.574 1.909 51.194 1.00 19.73 318 ASP B N 1
ATOM 712 C CA . ASP B 1 41 ? 82.499 1.099 51.733 1.00 20.01 318 ASP B CA 1
ATOM 713 C C . ASP B 1 41 ? 81.202 1.401 50.994 1.00 18.19 318 ASP B C 1
ATOM 714 O O . ASP B 1 41 ? 80.461 0.497 50.624 1.00 18.76 318 ASP B O 1
ATOM 719 N N . GLU B 1 42 ? 80.939 2.686 50.771 1.00 16.42 319 GLU B N 1
ATOM 720 C CA . GLU B 1 42 ? 79.695 3.101 50.174 1.00 15.32 319 GLU B CA 1
ATOM 721 C C . GLU B 1 42 ? 79.613 2.722 48.700 1.00 14.74 319 GLU B C 1
ATOM 722 O O . GLU B 1 42 ? 78.561 2.267 48.234 1.00 14.59 319 GLU B O 1
ATOM 728 N N . LEU B 1 43 ? 80.704 2.922 47.957 1.00 15.03 320 LEU B N 1
ATOM 729 C CA . LEU B 1 43 ? 80.703 2.598 46.524 1.00 15.94 320 LEU B CA 1
ATOM 730 C C . LEU B 1 43 ? 80.652 1.090 46.307 1.00 16.38 320 LEU B C 1
ATOM 731 O O . LEU B 1 43 ? 80.066 0.628 45.343 1.00 17.15 320 LEU B O 1
ATOM 736 N N . THR B 1 44 ? 81.249 0.339 47.227 1.00 17.62 321 THR B N 1
ATOM 737 C CA . THR B 1 44 ? 81.224 -1.121 47.139 1.00 18.23 321 THR B CA 1
ATOM 738 C C . THR B 1 44 ? 79.807 -1.624 47.363 1.00 17.27 321 THR B C 1
ATOM 739 O O . THR B 1 44 ? 79.313 -2.437 46.577 1.00 18.37 321 THR B O 1
ATOM 743 N N . LYS B 1 45 ? 79.151 -1.117 48.415 1.00 16.63 322 LYS B N 1
ATOM 744 C CA . LYS B 1 45 ? 77.757 -1.445 48.697 1.00 17.50 322 LYS B CA 1
ATOM 745 C C . LYS B 1 45 ? 76.859 -1.053 47.523 1.00 16.15 322 LYS B C 1
ATOM 746 O O . LYS B 1 45 ? 75.986 -1.835 47.118 1.00 16.63 322 LYS B O 1
ATOM 752 N N . ALA B 1 46 ? 77.084 0.138 46.962 1.00 14.84 323 ALA B N 1
ATOM 753 C CA . ALA B 1 46 ? 76.288 0.599 45.818 1.00 13.71 323 ALA B CA 1
ATOM 754 C C . ALA B 1 46 ? 76.444 -0.360 44.631 1.00 13.78 323 ALA B C 1
ATOM 755 O O . ALA B 1 46 ? 75.454 -0.779 44.019 1.00 14.82 323 ALA B O 1
ATOM 757 N N . LEU B 1 47 ? 77.684 -0.748 44.346 1.00 14.26 324 LEU B N 1
ATOM 758 C CA . LEU B 1 47 ? 77.914 -1.643 43.230 1.00 14.57 324 LEU B CA 1
ATOM 759 C C . LEU B 1 47 ? 77.308 -3.040 43.473 1.00 15.06 324 LEU B C 1
ATOM 760 O O . LEU B 1 47 ? 76.741 -3.638 42.555 1.00 15.43 324 LEU B O 1
ATOM 765 N N . ASP B 1 48 ? 77.411 -3.533 44.698 1.00 15.67 325 ASP B N 1
ATOM 766 C CA . ASP B 1 48 ? 76.837 -4.837 45.040 1.00 17.41 325 ASP B CA 1
ATOM 767 C C . ASP B 1 48 ? 75.326 -4.818 44.863 1.00 16.89 325 ASP B C 1
ATOM 768 O O . ASP B 1 48 ? 74.739 -5.742 44.280 1.00 17.69 325 ASP B O 1
ATOM 773 N N . LEU B 1 49 ? 74.694 -3.754 45.357 1.00 15.74 326 LEU B N 1
ATOM 774 C CA . LEU B 1 49 ? 73.253 -3.619 45.196 1.00 16.65 326 LEU B CA 1
ATOM 775 C C . LEU B 1 49 ? 72.899 -3.574 43.715 1.00 16.27 326 LEU B C 1
ATOM 776 O O . LEU B 1 49 ? 71.981 -4.239 43.270 1.00 16.85 326 LEU B O 1
ATOM 781 N N . LEU B 1 50 ? 73.650 -2.792 42.944 1.00 15.32 327 LEU B N 1
ATOM 782 C CA . LEU B 1 50 ? 73.379 -2.682 41.516 1.00 15.73 327 LEU B CA 1
ATOM 783 C C . LEU B 1 50 ? 73.513 -4.019 40.783 1.00 16.78 327 LEU B C 1
ATOM 784 O O . LEU B 1 50 ? 72.696 -4.352 39.919 1.00 17.17 327 LEU B O 1
ATOM 789 N N . ASN B 1 51 ? 74.529 -4.787 41.167 1.00 16.90 328 ASN B N 1
ATOM 790 C CA . ASN B 1 51 ? 74.787 -6.101 40.563 1.00 19.43 328 ASN B CA 1
ATOM 791 C C . ASN B 1 51 ? 73.746 -7.159 40.947 1.00 21.39 328 ASN B C 1
ATOM 792 O O . ASN B 1 51 ? 73.634 -8.192 40.290 1.00 23.09 328 ASN B O 1
ATOM 797 N N . SER B 1 52 ? 72.978 -6.892 42.000 1.00 22.23 329 SER B N 1
ATOM 798 C CA . SER B 1 52 ? 71.919 -7.815 42.431 1.00 24.75 329 SER B CA 1
ATOM 799 C C . SER B 1 52 ? 70.609 -7.644 41.666 1.00 25.95 329 SER B C 1
ATOM 800 O O . SER B 1 52 ? 69.687 -8.450 41.815 1.00 26.86 329 SER B O 1
ATOM 803 N N . ILE B 1 53 ? 70.511 -6.591 40.862 1.00 26.29 330 ILE B N 1
ATOM 804 C CA . ILE B 1 53 ? 69.252 -6.297 40.191 1.00 27.87 330 ILE B CA 1
ATOM 805 C C . ILE B 1 53 ? 68.995 -7.259 39.023 1.00 29.99 330 ILE B C 1
ATOM 806 O O . ILE B 1 53 ? 67.963 -7.940 38.980 1.00 32.35 330 ILE B O 1
ATOM 812 N N . GLY C 1 1 ? 47.721 13.995 63.489 1.00 28.36 278 GLY C N 1
ATOM 813 C CA . GLY C 1 1 ? 47.002 14.286 64.768 1.00 28.16 278 GLY C CA 1
ATOM 814 C C . GLY C 1 1 ? 46.461 15.696 64.721 1.00 27.36 278 GLY C C 1
ATOM 815 O O . GLY C 1 1 ? 46.471 16.327 63.666 1.00 27.15 278 GLY C O 1
ATOM 816 N N . SER C 1 2 ? 45.986 16.191 65.861 1.00 27.22 279 SER C N 1
ATOM 817 C CA . SER C 1 2 ? 45.402 17.523 65.923 1.00 26.25 279 SER C CA 1
ATOM 818 C C . SER C 1 2 ? 46.416 18.604 65.554 1.00 23.89 279 SER C C 1
ATOM 819 O O . SER C 1 2 ? 47.627 18.388 65.634 1.00 21.79 279 SER C O 1
ATOM 822 N N . THR C 1 3 ? 45.926 19.770 65.145 1.00 23.64 280 THR C N 1
ATOM 823 C CA . THR C 1 3 ? 46.828 20.889 64.881 1.00 23.41 280 THR C CA 1
ATOM 824 C C . THR C 1 3 ? 47.700 21.155 66.106 1.00 22.81 280 THR C C 1
ATOM 825 O O . THR C 1 3 ? 48.919 21.327 65.975 1.00 21.18 280 THR C O 1
ATOM 829 N N A LYS C 1 4 ? 47.072 20.971 67.275 0.50 24.10 281 LYS C N 1
ATOM 830 N N B LYS C 1 4 ? 47.096 21.327 67.274 0.50 24.15 281 LYS C N 1
ATOM 831 C CA A LYS C 1 4 ? 47.678 20.919 68.624 0.50 25.05 281 LYS C CA 1
ATOM 832 C CA B LYS C 1 4 ? 47.879 21.793 68.416 0.50 24.70 281 LYS C CA 1
ATOM 833 C C A LYS C 1 4 ? 48.744 19.829 68.835 0.50 23.43 281 LYS C C 1
ATOM 834 C C B LYS C 1 4 ? 49.049 20.838 68.628 0.50 22.83 281 LYS C C 1
ATOM 835 O O A LYS C 1 4 ? 49.771 20.083 69.460 0.50 22.53 281 LYS C O 1
ATOM 836 O O B LYS C 1 4 ? 50.215 21.253 68.626 0.50 20.96 281 LYS C O 1
ATOM 847 N N A ASP C 1 5 ? 48.503 18.615 68.352 0.50 22.83 282 ASP C N 1
ATOM 848 N N B ASP C 1 5 ? 48.737 19.550 68.739 0.50 22.77 282 ASP C N 1
ATOM 849 C CA A ASP C 1 5 ? 49.522 17.566 68.467 0.50 21.71 282 ASP C CA 1
ATOM 850 C CA B ASP C 1 5 ? 49.747 18.534 68.999 0.50 21.37 282 ASP C CA 1
ATOM 851 C C A ASP C 1 5 ? 50.698 17.868 67.541 0.50 19.94 282 ASP C C 1
ATOM 852 C C B ASP C 1 5 ? 50.811 18.408 67.908 0.50 19.28 282 ASP C C 1
ATOM 853 O O A ASP C 1 5 ? 51.853 17.545 67.835 0.50 18.90 282 ASP C O 1
ATOM 854 O O B ASP C 1 5 ? 51.986 18.250 68.210 0.50 18.14 282 ASP C O 1
ATOM 863 N N A GLU C 1 6 ? 50.403 18.498 66.414 0.50 19.08 283 GLU C N 1
ATOM 864 N N B GLU C 1 6 ? 50.411 18.460 66.640 0.50 18.17 283 GLU C N 1
ATOM 865 C CA A GLU C 1 6 ? 51.479 18.925 65.532 0.50 18.73 283 GLU C CA 1
ATOM 866 C CA B GLU C 1 6 ? 51.404 18.282 65.581 0.50 17.11 283 GLU C CA 1
ATOM 867 C C A GLU C 1 6 ? 52.282 20.076 66.137 0.50 17.84 283 GLU C C 1
ATOM 868 C C B GLU C 1 6 ? 52.346 19.484 65.439 0.50 16.19 283 GLU C C 1
ATOM 869 O O A GLU C 1 6 ? 53.496 20.157 65.932 0.50 16.88 283 GLU C O 1
ATOM 870 O O B GLU C 1 6 ? 53.526 19.324 65.122 0.50 14.49 283 GLU C O 1
ATOM 881 N N A LEU C 1 7 ? 51.613 20.956 66.881 0.50 19.05 284 LEU C N 1
ATOM 882 N N B LEU C 1 7 ? 51.844 20.694 65.658 0.50 17.27 284 LEU C N 1
ATOM 883 C CA A LEU C 1 7 ? 52.296 22.052 67.574 0.50 19.23 284 LEU C CA 1
ATOM 884 C CA B LEU C 1 7 ? 52.727 21.861 65.580 0.50 16.85 284 LEU C CA 1
ATOM 885 C C A LEU C 1 7 ? 53.258 21.490 68.616 0.50 18.83 284 LEU C C 1
ATOM 886 C C B LEU C 1 7 ? 53.691 21.870 66.752 0.50 16.26 284 LEU C C 1
ATOM 887 O O A LEU C 1 7 ? 54.350 22.015 68.815 0.50 18.48 284 LEU C O 1
ATOM 888 O O B LEU C 1 7 ? 54.856 22.236 66.610 0.50 16.01 284 LEU C O 1
ATOM 897 N N A THR C 1 8 ? 52.850 20.420 69.286 0.50 19.47 285 THR C N 1
ATOM 898 N N B THR C 1 8 ? 53.198 21.473 67.918 0.50 17.01 285 THR C N 1
ATOM 899 C CA A THR C 1 8 ? 53.716 19.768 70.259 0.50 19.25 285 THR C CA 1
ATOM 900 C CA B THR C 1 8 ? 54.041 21.348 69.096 0.50 17.15 285 THR C CA 1
ATOM 901 C C A THR C 1 8 ? 54.972 19.187 69.591 0.50 17.85 285 THR C C 1
ATOM 902 C C B THR C 1 8 ? 55.209 20.378 68.860 0.50 15.95 285 THR C C 1
ATOM 903 O O A THR C 1 8 ? 56.070 19.275 70.132 0.50 17.45 285 THR C O 1
ATOM 904 O O B THR C 1 8 ? 56.348 20.653 69.260 0.50 15.73 285 THR C O 1
ATOM 911 N N A LYS C 1 9 ? 54.799 18.610 68.407 0.50 17.14 286 LYS C N 1
ATOM 912 N N B LYS C 1 9 ? 54.936 19.246 68.215 0.50 15.87 286 LYS C N 1
ATOM 913 C CA A LYS C 1 9 ? 55.910 18.083 67.627 0.50 16.09 286 LYS C CA 1
ATOM 914 C CA B LYS C 1 9 ? 55.997 18.288 67.898 0.50 15.15 286 LYS C CA 1
ATOM 915 C C A LYS C 1 9 ? 56.864 19.209 67.241 0.50 15.25 286 LYS C C 1
ATOM 916 C C B LYS C 1 9 ? 57.039 18.927 66.991 0.50 14.42 286 LYS C C 1
ATOM 917 O O A LYS C 1 9 ? 58.064 19.112 67.442 0.50 14.46 286 LYS C O 1
ATOM 918 O O B LYS C 1 9 ? 58.239 18.704 67.155 0.50 13.46 286 LYS C O 1
ATOM 929 N N A ILE C 1 10 ? 56.317 20.276 66.670 0.50 15.31 287 ILE C N 1
ATOM 930 N N B ILE C 1 10 ? 56.582 19.705 66.013 0.50 15.08 287 ILE C N 1
ATOM 931 C CA A ILE C 1 10 ? 57.130 21.441 66.286 0.50 15.33 287 ILE C CA 1
ATOM 932 C CA B ILE C 1 10 ? 57.520 20.335 65.084 0.50 14.82 287 ILE C CA 1
ATOM 933 C C A ILE C 1 10 ? 57.932 22.012 67.459 0.50 16.16 287 ILE C C 1
ATOM 934 C C B ILE C 1 10 ? 58.364 21.364 65.837 0.50 15.21 287 ILE C C 1
ATOM 935 O O A ILE C 1 10 ? 59.132 22.319 67.331 0.50 15.88 287 ILE C O 1
ATOM 936 O O B ILE C 1 10 ? 59.550 21.547 65.545 0.50 13.77 287 ILE C O 1
ATOM 945 N N A MET C 1 11 ? 57.286 22.129 68.613 0.50 17.23 288 MET C N 1
ATOM 946 N N B MET C 1 11 ? 57.748 22.009 66.823 0.50 16.30 288 MET C N 1
ATOM 947 C CA A MET C 1 11 ? 57.915 22.754 69.763 0.50 19.03 288 MET C CA 1
ATOM 948 C CA B MET C 1 11 ? 58.438 23.012 67.636 0.50 17.75 288 MET C CA 1
ATOM 949 C C A MET C 1 11 ? 59.066 21.918 70.276 0.50 18.15 288 MET C C 1
ATOM 950 C C B MET C 1 11 ? 59.419 22.383 68.637 0.50 17.40 288 MET C C 1
ATOM 951 O O A MET C 1 11 ? 59.951 22.420 70.992 0.50 18.63 288 MET C O 1
ATOM 952 O O B MET C 1 11 ? 60.382 23.039 69.073 0.50 17.38 288 MET C O 1
ATOM 961 N N A ASP C 1 12 ? 59.081 20.645 69.897 0.50 18.34 289 ASP C N 1
ATOM 962 N N B ASP C 1 12 ? 59.184 21.118 68.989 0.50 17.48 289 ASP C N 1
ATOM 963 C CA A ASP C 1 12 ? 60.140 19.763 70.387 0.50 18.42 289 ASP C CA 1
ATOM 964 C CA B ASP C 1 12 ? 59.975 20.422 70.026 0.50 18.55 289 ASP C CA 1
ATOM 965 C C A ASP C 1 12 ? 61.236 19.327 69.396 0.50 17.24 289 ASP C C 1
ATOM 966 C C B ASP C 1 12 ? 61.175 19.700 69.429 0.50 17.24 289 ASP C C 1
ATOM 967 O O A ASP C 1 12 ? 62.195 18.674 69.821 0.50 16.33 289 ASP C O 1
ATOM 968 O O B ASP C 1 12 ? 62.056 19.171 70.131 0.50 17.17 289 ASP C O 1
ATOM 977 N N . ARG C 1 13 ? 61.167 19.691 68.113 1.00 17.15 290 ARG C N 1
ATOM 978 C CA . ARG C 1 13 ? 62.206 19.184 67.227 1.00 16.84 290 ARG C CA 1
ATOM 979 C C . ARG C 1 13 ? 63.645 19.594 67.584 1.00 15.97 290 ARG C C 1
ATOM 980 O O . ARG C 1 13 ? 64.507 18.740 67.794 1.00 15.46 290 ARG C O 1
ATOM 988 N N . ALA C 1 14 ? 63.903 20.898 67.624 1.00 16.42 291 ALA C N 1
ATOM 989 C CA . ALA C 1 14 ? 65.247 21.392 67.907 1.00 15.94 291 ALA C CA 1
ATOM 990 C C . ALA C 1 14 ? 65.792 20.830 69.209 1.00 15.74 291 ALA C C 1
ATOM 991 O O . ALA C 1 14 ? 66.982 20.494 69.290 1.00 13.97 291 ALA C O 1
ATOM 993 N N . SER C 1 15 ? 64.953 20.735 70.230 1.00 15.10 292 SER C N 1
ATOM 994 C CA . SER C 1 15 ? 65.349 20.139 71.504 1.00 16.44 292 SER C CA 1
ATOM 995 C C . SER C 1 15 ? 65.756 18.655 71.409 1.00 15.41 292 SER C C 1
ATOM 996 O O . SER C 1 15 ? 66.733 18.206 72.016 1.00 15.21 292 SER C O 1
ATOM 999 N N . LYS C 1 16 ? 64.987 17.878 70.656 1.00 14.80 293 LYS C N 1
ATOM 1000 C CA . LYS C 1 16 ? 65.319 16.467 70.487 1.00 14.89 293 LYS C CA 1
ATOM 1001 C C . LYS C 1 16 ? 66.610 16.338 69.735 1.00 13.41 293 LYS C C 1
ATOM 1002 O O . LYS C 1 16 ? 67.475 15.503 70.080 1.00 12.69 293 LYS C O 1
ATOM 1008 N N . ILE C 1 17 ? 66.770 17.160 68.699 1.00 13.20 294 ILE C N 1
ATOM 1009 C CA . ILE C 1 17 ? 68.002 17.157 67.914 1.00 13.43 294 ILE C CA 1
ATOM 1010 C C . ILE C 1 17 ? 69.220 17.468 68.783 1.00 13.14 294 ILE C C 1
ATOM 1011 O O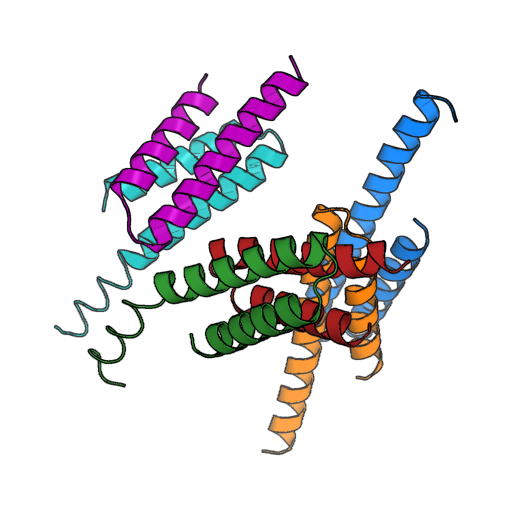 . ILE C 1 17 ? 70.247 16.783 68.694 1.00 13.26 294 ILE C O 1
ATOM 1016 N N . GLU C 1 18 ? 69.127 18.496 69.620 1.00 12.61 295 GLU C N 1
ATOM 1017 C CA . GLU C 1 18 ? 70.255 18.866 70.478 1.00 13.81 295 GLU C CA 1
ATOM 1018 C C . GLU C 1 18 ? 70.623 17.720 71.445 1.00 12.88 295 GLU C C 1
ATOM 1019 O O . GLU C 1 18 ? 71.810 17.492 71.692 1.00 13.39 295 GLU C O 1
ATOM 1025 N N . GLN C 1 19 ? 69.637 16.965 71.932 1.00 12.43 296 GLN C N 1
ATOM 1026 C CA . GLN C 1 19 ? 69.878 15.810 72.813 1.00 13.39 296 GLN C CA 1
ATOM 1027 C C . GLN C 1 19 ? 70.632 14.681 72.079 1.00 11.50 296 GLN C C 1
ATOM 1028 O O . GLN C 1 19 ? 71.558 14.053 72.617 1.00 11.38 296 GLN C O 1
ATOM 1034 N N . ILE C 1 20 ? 70.233 14.442 70.835 1.00 11.16 297 ILE C N 1
ATOM 1035 C CA . ILE C 1 20 ? 70.907 13.480 69.976 1.00 10.30 297 ILE C CA 1
ATOM 1036 C C . ILE C 1 20 ? 72.353 13.903 69.739 1.00 9.80 297 ILE C C 1
ATOM 1037 O O . ILE C 1 20 ? 73.272 13.068 69.844 1.00 10.05 297 ILE C O 1
ATOM 1042 N N . GLN C 1 21 ? 72.582 15.183 69.445 1.00 9.96 298 GLN C N 1
ATOM 1043 C CA . GLN C 1 21 ? 73.921 15.682 69.227 1.00 10.55 298 GLN C CA 1
ATOM 1044 C C . GLN C 1 21 ? 74.750 15.535 70.503 1.00 10.06 298 GLN C C 1
ATOM 1045 O O . GLN C 1 21 ? 75.926 15.151 70.443 1.00 11.28 298 GLN C O 1
ATOM 1051 N N . LYS C 1 22 ? 74.160 15.851 71.647 1.00 10.34 299 LYS C N 1
ATOM 1052 C CA . LYS C 1 22 ? 74.826 15.747 72.947 1.00 10.03 299 LYS C CA 1
ATOM 1053 C C . LYS C 1 22 ? 75.288 14.290 73.192 1.00 9.48 299 LYS C C 1
ATOM 1054 O O . LYS C 1 22 ? 76.447 14.039 73.578 1.00 9.97 299 LYS C O 1
ATOM 1060 N N . LEU C 1 23 ? 74.404 13.332 72.919 1.00 9.37 300 LEU C N 1
ATOM 1061 C CA . LEU C 1 23 ? 74.742 11.913 73.069 1.00 9.13 300 LEU C CA 1
ATOM 1062 C C . LEU C 1 23 ? 75.900 11.522 72.159 1.00 9.27 300 LEU C C 1
ATOM 1063 O O . LEU C 1 23 ? 76.813 10.795 72.591 1.00 9.68 300 LEU C O 1
ATOM 1068 N N . ALA C 1 24 ? 75.864 11.966 70.902 1.00 9.26 301 ALA C N 1
ATOM 1069 C CA . ALA C 1 24 ? 76.948 11.682 69.963 1.00 9.09 301 ALA C CA 1
ATOM 1070 C C . ALA C 1 24 ? 78.271 12.266 70.447 1.00 9.77 301 ALA C C 1
ATOM 1071 O O . ALA C 1 24 ? 79.293 11.585 70.372 1.00 9.56 301 ALA C O 1
ATOM 1073 N N . LYS C 1 25 ? 78.260 13.507 70.932 1.00 9.72 302 LYS C N 1
ATOM 1074 C CA . LYS C 1 25 ? 79.464 14.123 71.488 1.00 11.08 302 LYS C CA 1
ATOM 1075 C C . LYS C 1 25 ? 79.997 13.322 72.667 1.00 9.65 302 LYS C C 1
ATOM 1076 O O . LYS C 1 25 ? 81.218 13.127 72.793 1.00 11.24 302 LYS C O 1
ATOM 1082 N N . TYR C 1 26 ? 79.104 12.905 73.564 1.00 10.97 303 TYR C N 1
ATOM 1083 C CA . TYR C 1 26 ? 79.526 12.101 74.691 1.00 10.94 303 TYR C CA 1
ATOM 1084 C C . TYR C 1 26 ? 80.188 10.796 74.234 1.00 9.88 303 TYR C C 1
ATOM 1085 O O . TYR C 1 26 ? 81.174 10.345 74.848 1.00 10.31 303 TYR C O 1
ATOM 1094 N N . ALA C 1 27 ? 79.624 10.174 73.203 1.00 9.02 304 ALA C N 1
ATOM 1095 C CA . ALA C 1 27 ? 80.148 8.900 72.728 1.00 8.21 304 ALA C CA 1
A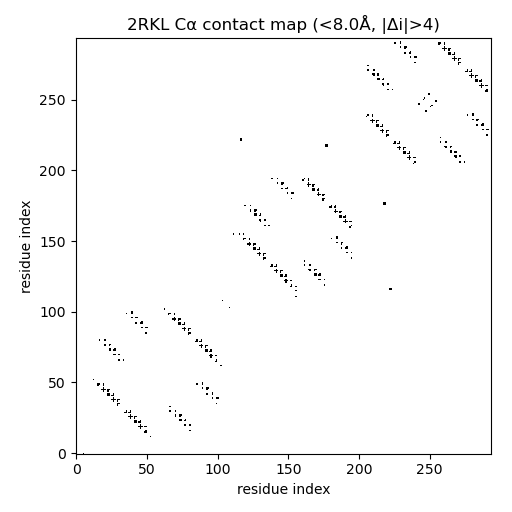TOM 1096 C C . ALA C 1 27 ? 81.536 9.082 72.118 1.00 9.21 304 ALA C C 1
ATOM 1097 O O . ALA C 1 27 ? 82.430 8.261 72.324 1.00 9.61 304 ALA C O 1
ATOM 1099 N N . ILE C 1 28 ? 81.729 10.175 71.391 1.00 10.15 305 ILE C N 1
ATOM 1100 C CA . ILE C 1 28 ? 83.043 10.483 70.822 1.00 10.62 305 ILE C CA 1
ATOM 1101 C C . ILE C 1 28 ? 84.072 10.565 71.950 1.00 11.08 305 ILE C C 1
ATOM 1102 O O . ILE C 1 28 ? 85.160 10.004 71.871 1.00 11.42 305 ILE C O 1
ATOM 1107 N N . SER C 1 29 ? 83.722 11.271 73.019 1.00 10.04 306 SER C N 1
ATOM 1108 C CA . SER C 1 29 ? 84.635 11.405 74.138 1.00 10.54 306 SER C CA 1
ATOM 1109 C C . SER C 1 29 ? 84.884 10.060 74.833 1.00 10.05 306 SER C C 1
ATOM 1110 O O . SER C 1 29 ? 86.022 9.716 75.137 1.00 10.86 306 SER C O 1
ATOM 1113 N N . ALA C 1 30 ? 83.816 9.275 75.036 1.00 10.25 307 ALA C N 1
ATOM 1114 C CA . ALA C 1 30 ? 83.984 7.962 75.676 1.00 10.75 307 ALA C CA 1
ATOM 1115 C C . ALA C 1 30 ? 84.933 7.093 74.875 1.00 10.99 307 ALA C C 1
ATOM 1116 O O . ALA C 1 30 ? 85.745 6.361 75.449 1.00 11.17 307 ALA C O 1
ATOM 1118 N N . LEU C 1 31 ? 84.866 7.215 73.554 1.00 10.64 308 LEU C N 1
ATOM 1119 C CA . LEU C 1 31 ? 85.710 6.408 72.691 1.00 11.75 308 LEU C CA 1
ATOM 1120 C C . LEU C 1 31 ? 87.181 6.788 72.796 1.00 12.82 308 LEU C C 1
ATOM 1121 O O . LEU C 1 31 ? 88.042 5.956 72.493 1.00 13.19 308 LEU C O 1
ATOM 1126 N N . ASN C 1 32 ? 87.472 8.026 73.214 1.00 12.63 309 ASN C N 1
ATOM 1127 C CA . ASN C 1 32 ? 88.878 8.405 73.453 1.00 14.10 309 ASN C CA 1
ATOM 1128 C C . ASN C 1 32 ? 89.517 7.581 74.583 1.00 14.64 309 ASN C C 1
ATOM 1129 O O . ASN C 1 32 ? 90.745 7.494 74.701 1.00 17.15 309 ASN C O 1
ATOM 1134 N N . TYR C 1 33 ? 88.661 6.993 75.417 1.00 13.69 310 TYR C N 1
ATOM 1135 C CA . TYR C 1 33 ? 89.068 6.114 76.520 1.00 14.27 310 TYR C CA 1
ATOM 1136 C C . TYR C 1 33 ? 88.746 4.646 76.207 1.00 14.29 310 TYR C C 1
ATOM 1137 O O . TYR C 1 33 ? 88.800 3.795 77.096 1.00 16.32 310 TYR C O 1
ATOM 1146 N N . GLU C 1 34 ? 88.411 4.355 74.945 1.00 14.66 311 GLU C N 1
ATOM 1147 C CA . GLU C 1 34 ? 87.948 3.013 74.533 1.00 15.57 311 GLU C CA 1
ATOM 1148 C C . GLU C 1 34 ? 86.831 2.482 75.427 1.00 14.48 311 GLU C C 1
ATOM 1149 O O . GLU C 1 34 ? 86.710 1.284 75.654 1.00 14.60 311 GLU C O 1
ATOM 1155 N N . ASP C 1 35 ? 85.999 3.398 75.911 1.00 12.61 312 ASP C N 1
ATOM 1156 C CA . ASP C 1 35 ? 84.902 3.068 76.817 1.00 12.80 312 ASP C CA 1
ATOM 1157 C C . ASP C 1 35 ? 83.688 2.644 76.000 1.00 12.38 312 ASP C C 1
ATOM 1158 O O . ASP C 1 35 ? 82.695 3.380 75.837 1.00 12.08 312 ASP C O 1
ATOM 1163 N N . LEU C 1 36 ? 83.782 1.430 75.465 1.00 13.18 313 LEU C N 1
ATOM 1164 C CA . LEU C 1 36 ? 82.830 0.930 74.489 1.00 13.88 313 LEU C CA 1
ATOM 1165 C C . LEU C 1 36 ? 81.406 0.743 75.004 1.00 14.28 313 LEU C C 1
ATOM 1166 O O . LEU C 1 36 ? 80.459 1.115 74.302 1.00 14.13 313 LEU C O 1
ATOM 1171 N N . PRO C 1 37 ? 81.233 0.175 76.210 1.00 14.76 314 PRO C N 1
ATOM 1172 C CA . PRO C 1 37 ? 79.861 -0.026 76.667 1.00 15.42 314 PRO C CA 1
ATOM 1173 C C . PRO C 1 37 ? 79.070 1.277 76.784 1.00 14.32 314 PRO C C 1
ATOM 1174 O O . PRO C 1 37 ? 77.895 1.331 76.396 1.00 14.96 314 PRO C O 1
ATOM 1178 N N . THR C 1 38 ? 79.722 2.321 77.291 1.00 13.70 315 THR C N 1
ATOM 1179 C CA . THR C 1 38 ? 79.091 3.633 77.435 1.00 13.18 315 THR C CA 1
ATOM 1180 C C . THR C 1 38 ? 78.835 4.252 76.073 1.00 11.91 315 THR C C 1
ATOM 1181 O O . THR C 1 38 ? 77.748 4.764 75.821 1.00 11.55 315 THR C O 1
ATOM 1185 N N . ALA C 1 39 ? 79.810 4.200 75.175 1.00 11.71 316 ALA C N 1
ATOM 1186 C CA . ALA C 1 39 ? 79.578 4.713 73.825 1.00 11.18 316 ALA C CA 1
ATOM 1187 C C . ALA C 1 39 ? 78.427 4.003 73.129 1.00 11.54 316 ALA C C 1
ATOM 1188 O O . ALA C 1 39 ? 77.619 4.633 72.463 1.00 10.72 316 ALA C O 1
ATOM 1190 N N . LYS C 1 40 ? 78.344 2.690 73.300 1.00 12.44 317 LYS C N 1
ATOM 1191 C CA . LYS C 1 40 ? 77.249 1.929 72.683 1.00 13.62 317 LYS C CA 1
ATOM 1192 C C . LYS C 1 40 ? 75.903 2.386 73.214 1.00 12.98 317 LYS C C 1
ATOM 1193 O O . LYS C 1 40 ? 74.961 2.599 72.445 1.00 12.79 317 LYS C O 1
ATOM 1199 N N . ASP C 1 41 ? 75.813 2.534 74.531 1.00 12.67 318 ASP C N 1
ATOM 1200 C CA . ASP C 1 41 ? 74.580 2.996 75.143 1.00 13.67 318 ASP C CA 1
ATOM 1201 C C . ASP C 1 41 ? 74.159 4.376 74.623 1.00 11.70 318 ASP C C 1
ATOM 1202 O O . ASP C 1 41 ? 72.999 4.631 74.317 1.00 12.03 318 ASP C O 1
ATOM 1207 N N . GLU C 1 42 ? 75.131 5.275 74.534 1.00 10.28 319 GLU C N 1
ATOM 1208 C CA . GLU C 1 42 ? 74.857 6.637 74.114 1.00 9.96 319 GLU C CA 1
ATOM 1209 C C . GLU C 1 42 ? 74.426 6.692 72.654 1.00 9.90 319 GLU C C 1
ATOM 1210 O O . GLU C 1 42 ? 73.475 7.401 72.315 1.00 10.17 319 GLU C O 1
ATOM 1216 N N . LEU C 1 43 ? 75.117 5.965 71.784 1.00 10.26 320 LEU C N 1
ATOM 1217 C CA . LEU C 1 43 ? 74.734 5.957 70.368 1.00 10.67 320 LEU C CA 1
ATOM 1218 C C . LEU C 1 43 ? 73.375 5.294 70.155 1.00 10.95 320 LEU C C 1
ATOM 1219 O O . LEU C 1 43 ? 72.611 5.727 69.281 1.00 11.10 320 LEU C O 1
ATOM 1224 N N . THR C 1 44 ? 73.082 4.257 70.942 1.00 12.25 321 THR C N 1
ATOM 1225 C CA . THR C 1 44 ? 71.782 3.580 70.871 1.00 13.05 321 THR C CA 1
ATOM 1226 C C . THR C 1 44 ? 70.655 4.520 71.276 1.00 12.92 321 THR C C 1
ATOM 1227 O O . THR C 1 44 ? 69.636 4.635 70.586 1.00 13.81 321 THR C O 1
ATOM 1231 N N . LYS C 1 45 ? 70.843 5.230 72.378 1.00 12.63 322 LYS C N 1
ATOM 1232 C CA . LYS C 1 45 ? 69.871 6.230 72.795 1.00 13.87 322 LYS C CA 1
ATOM 1233 C C . LYS C 1 45 ? 69.700 7.318 71.738 1.00 13.03 322 LYS C C 1
ATOM 1234 O O . LYS C 1 45 ? 68.582 7.781 71.469 1.00 14.19 322 LYS C O 1
ATOM 1240 N N . ALA C 1 46 ? 70.816 7.743 71.152 1.00 11.81 323 ALA C N 1
ATOM 1241 C CA . ALA C 1 46 ? 70.805 8.771 70.122 1.00 10.76 323 ALA C CA 1
ATOM 1242 C C . ALA C 1 46 ? 69.955 8.315 68.930 1.00 10.93 323 ALA C C 1
ATOM 1243 O O . ALA C 1 46 ? 69.095 9.069 68.458 1.00 10.63 323 ALA C O 1
ATOM 1245 N N . LEU C 1 47 ? 70.168 7.084 68.476 1.00 11.68 324 LEU C N 1
ATOM 1246 C CA . LEU C 1 47 ? 69.413 6.558 67.349 1.00 13.24 324 LEU C CA 1
ATOM 1247 C C . LEU C 1 47 ? 67.932 6.409 67.704 1.00 14.06 324 LEU C C 1
ATOM 1248 O O . LEU C 1 47 ? 67.069 6.753 66.885 1.00 13.56 324 LEU C O 1
ATOM 1253 N N . ASP C 1 48 ? 67.640 5.937 68.914 1.00 15.12 325 ASP C N 1
ATOM 1254 C CA . ASP C 1 48 ? 66.238 5.747 69.337 1.00 17.45 325 ASP C CA 1
ATOM 1255 C C . ASP C 1 48 ? 65.502 7.084 69.368 1.00 17.23 325 ASP C C 1
ATOM 1256 O O . ASP C 1 48 ? 64.357 7.192 68.902 1.00 19.01 325 ASP C O 1
ATOM 1261 N N . LEU C 1 49 ? 66.160 8.125 69.868 1.00 16.65 326 LEU C N 1
ATOM 1262 C CA . LEU C 1 49 ? 65.583 9.460 69.883 1.00 16.56 326 LEU C CA 1
ATOM 1263 C C . LEU C 1 49 ? 65.390 10.007 68.471 1.00 16.18 326 LEU C C 1
ATOM 1264 O O . LEU C 1 49 ? 64.383 10.655 68.176 1.00 17.01 326 LEU C O 1
ATOM 1269 N N . LEU C 1 50 ? 66.368 9.754 67.599 1.00 15.07 327 LEU C N 1
ATOM 1270 C CA . LEU C 1 50 ? 66.280 10.178 66.213 1.00 14.94 327 LEU C CA 1
ATOM 1271 C C . LEU C 1 50 ? 65.087 9.562 65.501 1.00 16.60 327 LEU C C 1
ATOM 1272 O O . LEU C 1 50 ? 64.365 10.257 64.768 1.00 16.78 327 LEU C O 1
ATOM 1277 N N . ASN C 1 51 ? 64.872 8.282 65.781 1.00 17.55 328 ASN C N 1
ATOM 1278 C CA . ASN C 1 51 ? 63.744 7.528 65.217 1.00 20.67 328 ASN C CA 1
ATOM 1279 C C . ASN C 1 51 ? 62.395 7.976 65.753 1.00 23.38 328 ASN C C 1
ATOM 1280 O O . ASN C 1 51 ? 61.355 7.521 65.250 1.00 25.66 328 ASN C O 1
ATOM 1285 N N . SER C 1 52 ? 62.411 8.855 66.758 1.00 24.63 329 SER C N 1
ATOM 1286 C CA . SER C 1 52 ? 61.185 9.349 67.410 1.00 26.78 329 SER C CA 1
ATOM 1287 C C . SER C 1 52 ? 60.695 10.638 66.785 1.00 27.96 329 SER C C 1
ATOM 1288 O O . SER C 1 52 ? 59.483 10.907 66.783 1.00 29.94 329 SER C O 1
ATOM 1291 N N . ILE C 1 53 ? 61.634 11.436 66.275 1.00 28.30 330 ILE C N 1
ATOM 1292 C CA . ILE C 1 53 ? 61.352 12.706 65.622 1.00 29.67 330 ILE C CA 1
ATOM 1293 C C . ILE C 1 53 ? 60.381 12.466 64.459 1.00 30.66 330 ILE C C 1
ATOM 1294 O O . ILE C 1 53 ? 59.233 12.901 64.508 1.00 32.18 330 ILE C O 1
ATOM 1300 N N . ASP D 1 12 ? 95.410 -1.423 64.890 1.00 45.52 289 ASP D N 1
ATOM 1301 C CA . ASP D 1 12 ? 94.196 -1.612 64.036 1.00 45.16 289 ASP D CA 1
ATOM 1302 C C . ASP D 1 12 ? 92.928 -1.118 64.730 1.00 42.89 289 ASP D C 1
ATOM 1303 O O . ASP D 1 12 ? 92.082 -0.464 64.107 1.00 42.21 289 ASP D O 1
ATOM 1308 N N . ARG D 1 13 ? 92.804 -1.443 66.017 1.00 41.74 290 ARG D N 1
ATOM 1309 C CA . ARG D 1 13 ? 91.623 -1.108 66.817 1.00 39.75 290 ARG D CA 1
ATOM 1310 C C . ARG D 1 13 ? 91.405 0.401 66.909 1.00 37.65 290 ARG D C 1
ATOM 1311 O O . ARG D 1 13 ? 90.259 0.867 66.996 1.00 36.58 290 ARG D O 1
ATOM 1319 N N . ALA D 1 14 ? 92.505 1.149 66.880 1.00 37.25 291 ALA D N 1
ATOM 1320 C CA . ALA D 1 14 ? 92.475 2.609 66.926 1.00 35.63 291 ALA D CA 1
ATOM 1321 C C . ALA D 1 14 ? 91.865 3.222 65.666 1.00 34.58 291 ALA D C 1
ATOM 1322 O O . ALA D 1 14 ? 91.181 4.243 65.742 1.00 33.14 291 ALA D O 1
ATOM 1324 N N . SER D 1 15 ? 92.102 2.602 64.512 1.00 34.65 292 SER D N 1
ATOM 1325 C CA . SER D 1 15 ? 91.498 3.067 63.260 1.00 33.42 292 SER D CA 1
ATOM 1326 C C . SER D 1 15 ? 89.979 2.832 63.218 1.00 31.15 292 SER D C 1
ATOM 1327 O O . SER D 1 15 ? 89.231 3.666 62.707 1.00 30.22 292 SER D O 1
ATOM 1330 N N . LYS D 1 16 ? 89.536 1.705 63.772 1.00 29.46 293 LYS D N 1
ATOM 1331 C CA . LYS D 1 16 ? 88.119 1.339 63.850 1.00 27.07 293 LYS D CA 1
ATOM 1332 C C . LYS D 1 16 ? 87.310 2.232 64.815 1.00 23.94 293 LYS D C 1
ATOM 1333 O O . LYS D 1 16 ? 86.200 2.689 64.513 1.00 22.42 293 LYS D O 1
ATOM 1339 N N . ILE D 1 17 ? 87.867 2.439 65.998 1.00 22.68 294 ILE D N 1
ATOM 1340 C CA . ILE D 1 17 ? 87.323 3.412 66.933 1.00 20.62 294 ILE D CA 1
ATOM 1341 C C . ILE D 1 17 ? 87.327 4.814 66.288 1.00 20.16 294 ILE D C 1
ATOM 1342 O O . ILE D 1 17 ? 86.351 5.554 66.416 1.00 17.63 294 ILE D O 1
ATOM 1347 N N . GLU D 1 18 ? 88.394 5.159 65.564 1.00 21.13 295 GLU D N 1
ATOM 1348 C CA . GLU D 1 18 ? 88.474 6.449 64.858 1.00 21.0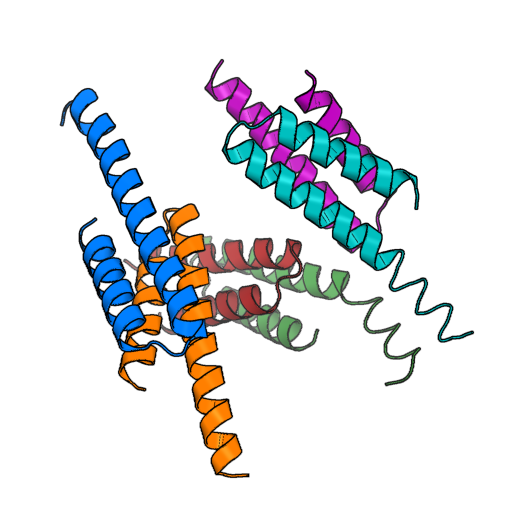9 295 GLU D CA 1
ATOM 1349 C C . GLU D 1 18 ? 87.348 6.611 63.837 1.00 19.92 295 GLU D C 1
ATOM 1350 O O . GLU D 1 18 ? 86.764 7.697 63.714 1.00 18.74 295 GLU D O 1
ATOM 1356 N N . GLN D 1 19 ? 87.029 5.531 63.133 1.00 19.68 296 GLN D N 1
ATOM 1357 C CA . GLN D 1 19 ? 85.949 5.561 62.154 1.00 18.66 296 GLN D CA 1
ATOM 1358 C C . GLN D 1 19 ? 84.582 5.792 62.817 1.00 16.53 296 GLN D C 1
ATOM 1359 O O . GLN D 1 19 ? 83.747 6.546 62.292 1.00 16.16 296 GLN D O 1
ATOM 1365 N N . ILE D 1 20 ? 84.362 5.147 63.964 1.00 15.27 297 ILE D N 1
ATOM 1366 C CA . ILE D 1 20 ? 83.124 5.334 64.740 1.00 13.66 297 ILE D CA 1
ATOM 1367 C C . ILE D 1 20 ? 82.993 6.805 65.160 1.00 12.26 297 ILE D C 1
ATOM 1368 O O . ILE D 1 20 ? 81.954 7.419 64.987 1.00 13.11 297 ILE D O 1
ATOM 1373 N N . GLN D 1 21 ? 84.076 7.363 65.697 1.00 13.11 298 GLN D N 1
ATOM 1374 C CA . GLN D 1 21 ? 84.116 8.766 66.081 1.00 12.26 298 GLN D CA 1
ATOM 1375 C C . GLN D 1 21 ? 83.823 9.712 64.911 1.00 11.99 298 GLN D C 1
ATOM 1376 O O . GLN D 1 21 ? 83.080 10.685 65.066 1.00 12.35 298 GLN D O 1
ATOM 1382 N N . LYS D 1 22 ? 84.400 9.411 63.753 1.00 14.03 299 LYS D N 1
ATOM 1383 C CA . LYS D 1 22 ? 84.202 10.185 62.537 1.00 14.41 299 LYS D CA 1
ATOM 1384 C C . LYS D 1 22 ? 82.736 10.190 62.111 1.00 13.21 299 LYS D C 1
ATOM 1385 O O . LYS D 1 22 ? 82.175 11.243 61.823 1.00 13.06 299 LYS D O 1
ATOM 1391 N N . LEU D 1 23 ? 82.115 9.012 62.117 1.00 12.04 300 LEU D N 1
ATOM 1392 C CA . LEU D 1 23 ? 80.701 8.905 61.765 1.00 12.11 300 LEU D CA 1
ATOM 1393 C C . LEU D 1 23 ? 79.802 9.653 62.732 1.00 10.94 300 LEU D C 1
ATOM 1394 O O . LEU D 1 23 ? 78.839 10.289 62.300 1.00 10.82 300 LEU D O 1
ATOM 1399 N N . ALA D 1 24 ? 80.107 9.598 64.032 1.00 10.59 301 ALA D N 1
ATOM 1400 C CA . ALA D 1 24 ? 79.337 10.403 64.983 1.00 8.94 301 ALA D CA 1
ATOM 1401 C C . ALA D 1 24 ? 79.497 11.902 64.736 1.00 9.39 301 ALA D C 1
ATOM 1402 O O . ALA D 1 24 ? 78.518 12.659 64.847 1.00 10.44 301 ALA D O 1
ATOM 1404 N N . LYS D 1 25 ? 80.719 12.320 64.391 1.00 11.22 302 LYS D N 1
ATOM 1405 C CA . LYS D 1 25 ? 80.974 13.729 64.048 1.00 12.70 302 LYS D CA 1
ATOM 1406 C C . LYS D 1 25 ? 80.175 14.133 62.817 1.00 12.39 302 LYS D C 1
ATOM 1407 O O . LYS D 1 25 ? 79.556 15.200 62.785 1.00 12.29 302 LYS D O 1
ATOM 1413 N N . TYR D 1 26 ? 80.159 13.267 61.813 1.00 11.94 303 TYR D N 1
ATOM 1414 C CA . TYR D 1 26 ? 79.373 13.552 60.620 1.00 12.00 303 TYR D CA 1
ATOM 1415 C C . TYR D 1 26 ? 77.887 13.696 60.974 1.00 11.60 303 TYR D C 1
ATOM 1416 O O . TYR D 1 26 ? 77.199 14.592 60.469 1.00 13.28 303 TYR D O 1
ATOM 1425 N N . ALA D 1 27 ? 77.391 12.794 61.822 1.00 10.55 304 ALA D N 1
ATOM 1426 C CA . ALA D 1 27 ? 75.983 12.829 62.239 1.00 9.85 304 ALA D CA 1
ATOM 1427 C C . ALA D 1 27 ? 75.635 14.145 62.939 1.00 10.30 304 ALA D C 1
ATOM 1428 O O . ALA D 1 27 ? 74.555 14.713 62.695 1.00 10.01 304 ALA D O 1
ATOM 1430 N N . ILE D 1 28 ? 76.535 14.634 63.793 1.00 10.34 305 ILE D N 1
ATOM 1431 C CA . ILE D 1 28 ? 76.283 15.908 64.480 1.00 11.61 305 ILE D CA 1
ATOM 1432 C C . ILE D 1 28 ? 76.094 17.029 63.457 1.00 12.06 305 ILE D C 1
ATOM 1433 O O . ILE D 1 28 ? 75.143 17.822 63.555 1.00 12.21 305 ILE D O 1
ATOM 1438 N N . SER D 1 29 ? 76.957 17.046 62.441 1.00 12.89 306 SER D N 1
ATOM 1439 C CA . SER D 1 29 ? 76.910 18.097 61.426 1.00 15.23 306 SER D CA 1
ATOM 1440 C C . SER D 1 29 ? 75.671 17.941 60.548 1.00 14.96 306 SER D C 1
ATOM 1441 O O . SER D 1 29 ? 74.985 18.915 60.218 1.00 14.92 306 SER D O 1
ATOM 1444 N N . ALA D 1 30 ? 75.368 16.708 60.174 1.00 13.16 307 ALA D N 1
ATOM 1445 C CA . ALA D 1 30 ? 74.155 16.437 59.402 1.00 13.65 307 ALA D CA 1
ATOM 1446 C C . ALA D 1 30 ? 72.907 16.952 60.130 1.00 12.94 307 ALA D C 1
ATOM 1447 O O . ALA D 1 30 ? 72.004 17.525 59.503 1.00 13.47 307 ALA D O 1
ATOM 1449 N N . LEU D 1 31 ? 72.873 16.775 61.450 1.00 12.74 308 LEU D N 1
ATOM 1450 C CA . LEU D 1 31 ? 71.743 17.244 62.249 1.00 12.32 308 LEU D CA 1
ATOM 1451 C C . LEU D 1 31 ? 71.634 18.758 62.327 1.00 13.60 308 LEU D C 1
ATOM 1452 O O . LEU D 1 31 ? 70.524 19.288 62.388 1.00 14.91 308 LEU D O 1
ATOM 1457 N N . ASN D 1 32 ? 72.758 19.452 62.257 1.00 14.15 309 ASN D N 1
ATOM 1458 C CA . ASN D 1 32 ? 72.696 20.912 62.158 1.00 15.42 309 ASN D CA 1
ATOM 1459 C C . ASN D 1 32 ? 71.961 21.373 60.908 1.00 16.39 309 ASN D C 1
ATOM 1460 O O . ASN D 1 32 ? 71.304 22.431 60.893 1.00 16.97 309 ASN D O 1
ATOM 1465 N N . TYR D 1 33 ? 72.062 20.560 59.857 1.00 16.25 310 TYR D N 1
ATOM 1466 C CA . TYR D 1 33 ? 71.430 20.834 58.579 1.00 18.78 310 TYR D CA 1
ATOM 1467 C C . TYR D 1 33 ? 70.082 20.149 58.442 1.00 18.88 310 TYR D C 1
ATOM 1468 O O . TYR D 1 33 ? 69.498 20.121 57.339 1.00 21.01 310 TYR D O 1
ATOM 1477 N N . GLU D 1 34 ? 69.584 19.599 59.545 1.00 18.70 311 GLU D N 1
ATOM 1478 C CA . GLU D 1 34 ? 68.250 18.997 59.575 1.00 19.47 311 GLU D CA 1
ATOM 1479 C C . GLU D 1 34 ? 68.182 17.848 58.553 1.00 19.78 311 GLU D C 1
ATOM 1480 O O . GLU D 1 34 ? 67.131 17.595 57.928 1.00 21.81 311 GLU D O 1
ATOM 1486 N N . ASP D 1 35 ? 69.311 17.155 58.380 1.00 18.36 312 ASP D N 1
ATOM 1487 C CA . ASP D 1 35 ? 69.359 16.017 57.439 1.00 17.23 312 ASP D CA 1
ATOM 1488 C C . ASP D 1 35 ? 69.311 14.714 58.235 1.00 15.80 312 ASP D C 1
ATOM 1489 O O . ASP D 1 35 ? 70.330 14.058 58.499 1.00 15.00 312 ASP D O 1
ATOM 1494 N N . LEU D 1 36 ? 68.096 14.370 58.637 1.00 15.64 313 LEU D N 1
ATOM 1495 C CA . LEU D 1 36 ? 67.862 13.247 59.522 1.00 14.93 313 LEU D CA 1
ATOM 1496 C C . LEU D 1 36 ? 68.154 11.887 58.876 1.00 14.23 313 LEU D C 1
ATOM 1497 O O . LEU D 1 36 ? 68.718 11.017 59.545 1.00 14.18 313 LEU D O 1
ATOM 1502 N N . PRO D 1 37 ? 67.751 11.684 57.599 1.00 14.38 314 PRO D N 1
ATOM 1503 C CA . PRO D 1 37 ? 68.091 10.396 56.990 1.00 13.65 314 PRO D CA 1
ATOM 1504 C C . PRO D 1 37 ? 69.597 10.118 56.930 1.00 13.06 314 PRO D C 1
ATOM 1505 O O . PRO D 1 37 ? 70.031 8.984 57.209 1.00 13.06 314 PRO D O 1
ATOM 1509 N N . THR D 1 38 ? 70.389 11.139 56.621 1.00 12.26 315 THR D N 1
ATOM 1510 C CA . THR D 1 38 ? 71.843 10.949 56.582 1.00 11.96 315 THR D CA 1
ATOM 1511 C C . THR D 1 38 ? 72.401 10.675 57.979 1.00 11.54 315 THR D C 1
ATOM 1512 O O . THR D 1 38 ? 73.178 9.731 58.162 1.00 11.71 315 THR D O 1
ATOM 1516 N N . ALA D 1 39 ? 71.990 11.468 58.963 1.00 11.44 316 ALA D N 1
ATOM 1517 C CA . ALA D 1 39 ? 72.430 11.238 60.340 1.00 10.22 316 ALA D CA 1
ATOM 1518 C C . ALA D 1 39 ? 72.035 9.833 60.811 1.00 11.09 316 ALA D C 1
ATOM 1519 O O . ALA D 1 39 ? 72.823 9.153 61.470 1.00 11.46 316 ALA D O 1
ATOM 1521 N N . LYS D 1 40 ? 70.825 9.385 60.468 1.00 10.84 317 LYS D N 1
ATOM 1522 C CA . LYS D 1 40 ? 70.385 8.035 60.835 1.00 10.86 317 LYS D CA 1
ATOM 1523 C C . LYS D 1 40 ? 71.332 6.970 60.275 1.00 10.97 317 LYS D C 1
ATOM 1524 O O . LYS D 1 40 ? 71.741 6.028 60.985 1.00 11.76 317 LYS D O 1
ATOM 1530 N N . ASP D 1 41 ? 71.654 7.096 58.986 1.00 12.09 318 ASP D N 1
ATOM 1531 C CA . ASP D 1 41 ? 72.586 6.137 58.372 1.00 12.21 318 ASP D CA 1
ATOM 1532 C C . ASP D 1 41 ? 73.974 6.181 59.009 1.00 11.87 318 ASP D C 1
ATOM 1533 O O . ASP D 1 41 ? 74.603 5.143 59.223 1.00 12.26 318 ASP D O 1
ATOM 1538 N N . GLU D 1 42 ? 74.445 7.383 59.326 1.00 11.83 319 GLU D N 1
ATOM 1539 C CA . GLU D 1 42 ? 75.749 7.529 59.994 1.00 11.04 319 GLU D CA 1
ATOM 1540 C C . GLU D 1 42 ? 75.764 6.917 61.397 1.00 10.88 319 GLU D C 1
ATOM 1541 O O . GLU D 1 42 ? 76.698 6.185 61.745 1.00 12.05 319 GLU D O 1
ATOM 1547 N N . LEU D 1 43 ? 74.728 7.187 62.191 1.00 10.26 320 LEU D N 1
ATOM 1548 C CA . LEU D 1 43 ? 74.690 6.618 63.550 1.00 11.30 320 LEU D CA 1
ATOM 1549 C C . LEU D 1 43 ? 74.537 5.103 63.498 1.00 11.85 320 LEU D C 1
ATOM 1550 O O . LEU D 1 43 ? 75.119 4.382 64.308 1.00 12.20 320 LEU D O 1
ATOM 1555 N N . THR D 1 44 ? 73.754 4.622 62.532 1.00 12.38 321 THR D N 1
ATOM 1556 C CA . THR D 1 44 ? 73.558 3.185 62.359 1.00 13.07 321 THR D CA 1
ATOM 1557 C C . THR D 1 44 ? 74.866 2.491 62.036 1.00 13.75 321 THR D C 1
ATOM 1558 O O . THR D 1 44 ? 75.197 1.433 62.611 1.00 14.84 321 THR D O 1
ATOM 1562 N N . LYS D 1 45 ? 75.624 3.077 61.119 1.00 13.28 322 LYS D N 1
ATOM 1563 C CA . LYS D 1 45 ? 76.908 2.496 60.752 1.00 14.84 322 LYS D CA 1
ATOM 1564 C C . LYS D 1 45 ? 77.891 2.558 61.916 1.00 14.54 322 LYS D C 1
ATOM 1565 O O . LYS D 1 45 ? 78.678 1.624 62.123 1.00 15.98 322 LYS D O 1
ATOM 1571 N N . ALA D 1 46 ? 77.862 3.655 62.660 1.00 12.89 323 ALA D N 1
ATOM 1572 C CA . ALA D 1 46 ? 78.722 3.749 63.839 1.00 13.39 323 ALA D CA 1
ATOM 1573 C C . ALA D 1 46 ? 78.442 2.614 64.815 1.00 14.49 323 ALA D C 1
ATOM 1574 O O . ALA D 1 46 ? 79.368 1.980 65.324 1.00 14.57 323 ALA D O 1
ATOM 1576 N N . LEU D 1 47 ? 77.168 2.367 65.093 1.00 14.35 324 LEU D N 1
ATOM 1577 C CA . LEU D 1 47 ? 76.795 1.260 65.990 1.00 15.76 324 LEU D CA 1
ATOM 1578 C C . LEU D 1 47 ? 77.193 -0.091 65.436 1.00 17.10 324 LEU D C 1
ATOM 1579 O O . LEU D 1 47 ? 77.604 -0.984 66.190 1.00 17.46 324 LEU D O 1
ATOM 1584 N N . ASP D 1 48 ? 77.064 -0.262 64.123 1.00 17.70 325 ASP D N 1
ATOM 1585 C CA . ASP D 1 48 ? 77.446 -1.528 63.501 1.00 20.59 325 ASP D CA 1
ATOM 1586 C C . ASP D 1 48 ? 78.930 -1.807 63.691 1.00 20.36 325 ASP D C 1
ATOM 1587 O O . ASP D 1 48 ? 79.324 -2.917 64.053 1.00 21.43 325 ASP D O 1
ATOM 1592 N N . LEU D 1 49 ? 79.746 -0.780 63.479 1.00 19.77 326 LEU D N 1
ATOM 1593 C CA . LEU D 1 49 ? 81.180 -0.915 63.657 1.00 20.44 326 LEU D CA 1
ATOM 1594 C C . LEU D 1 49 ? 81.509 -1.167 65.126 1.00 20.66 326 LEU D C 1
ATOM 1595 O O . LEU D 1 49 ? 82.375 -1.985 65.435 1.00 21.46 326 LEU D O 1
ATOM 1600 N N . LEU D 1 50 ? 80.812 -0.479 66.034 1.00 20.23 327 LEU D N 1
ATOM 1601 C CA . LEU D 1 50 ? 81.044 -0.696 67.464 1.00 21.94 327 LEU D CA 1
ATOM 1602 C C . LEU D 1 50 ? 80.782 -2.137 67.878 1.00 24.71 327 LEU D C 1
ATOM 1603 O O . LEU D 1 50 ? 81.526 -2.704 68.681 1.00 25.87 327 LEU D O 1
ATOM 1608 N N . ASN D 1 51 ? 79.740 -2.738 67.321 1.00 26.36 328 ASN D N 1
ATOM 1609 C CA . ASN D 1 51 ? 79.411 -4.131 67.625 1.00 29.08 328 ASN D CA 1
ATOM 1610 C C . ASN D 1 51 ? 80.273 -5.142 66.862 1.00 30.74 328 ASN D C 1
ATOM 1611 O O . ASN D 1 51 ? 80.245 -6.343 67.150 1.00 32.20 328 ASN D O 1
ATOM 1616 N N . SER D 1 52 ? 81.070 -4.648 65.918 1.00 31.23 329 SER D N 1
ATOM 1617 C CA . SER D 1 52 ? 82.030 -5.485 65.211 1.00 33.33 329 SER D CA 1
ATOM 1618 C C . SER D 1 52 ? 83.329 -5.609 66.012 1.00 33.96 329 SER D C 1
ATOM 1619 O O . SER D 1 52 ? 84.253 -6.318 65.600 1.00 35.65 329 SER D O 1
ATOM 1622 N N . ILE D 1 53 ? 83.406 -4.916 67.148 1.00 33.05 330 ILE D N 1
ATOM 1623 C CA . ILE D 1 53 ? 84.575 -5.044 68.014 1.00 33.76 330 ILE D CA 1
ATOM 1624 C C . ILE D 1 53 ? 84.449 -6.266 68.931 1.00 35.25 330 ILE D C 1
ATOM 1625 O O . ILE D 1 53 ? 83.479 -6.421 69.677 1.00 35.64 330 ILE D O 1
ATOM 1631 N N . LYS E 1 9 ? 100.466 35.168 55.453 1.00 52.09 286 LYS E N 1
ATOM 1632 C CA . LYS E 1 9 ? 99.318 35.983 54.973 1.00 49.23 286 LYS E CA 1
ATOM 1633 C C . LYS E 1 9 ? 98.278 35.112 54.271 1.00 45.93 286 LYS E C 1
ATOM 1634 O O . LYS E 1 9 ? 97.078 35.287 54.497 1.00 42.92 286 LYS E O 1
ATOM 1640 N N . ILE E 1 10 ? 98.738 34.161 53.454 1.00 45.62 287 ILE E N 1
ATOM 1641 C CA . ILE E 1 10 ? 97.832 33.207 52.793 1.00 43.39 287 ILE E CA 1
ATOM 1642 C C . ILE E 1 10 ? 97.081 32.361 53.828 1.00 43.04 287 ILE E C 1
ATOM 1643 O O . ILE E 1 10 ? 95.849 32.257 53.781 1.00 40.29 287 ILE E O 1
ATOM 1648 N N . MET E 1 11 ? 97.818 31.776 54.771 1.00 46.06 288 MET E N 1
ATOM 1649 C CA . MET E 1 11 ? 97.208 30.957 55.821 1.00 46.78 288 MET E CA 1
ATOM 1650 C C . MET E 1 11 ? 96.294 31.792 56.724 1.00 45.81 288 MET E C 1
ATOM 1651 O O . MET E 1 11 ? 95.242 31.317 57.165 1.00 43.63 288 MET E O 1
ATOM 1656 N N . ASP E 1 12 ? 96.699 33.041 56.957 1.00 46.91 289 ASP E N 1
ATOM 1657 C CA . ASP E 1 12 ? 95.948 34.027 57.738 1.00 46.80 289 ASP E CA 1
ATOM 1658 C C . ASP E 1 12 ? 94.570 34.290 57.132 1.00 43.05 289 ASP E C 1
ATOM 1659 O O . ASP E 1 12 ? 93.534 34.156 57.796 1.00 42.69 289 ASP E O 1
ATOM 1664 N N . ARG E 1 13 ? 94.574 34.664 55.857 1.00 40.93 290 ARG E N 1
ATOM 1665 C CA . ARG E 1 13 ? 93.355 34.867 55.078 1.00 37.18 290 ARG E CA 1
ATOM 1666 C C . ARG E 1 13 ? 92.474 33.630 55.071 1.00 35.43 290 ARG E C 1
ATOM 1667 O O . ARG E 1 13 ? 91.244 33.749 55.131 1.00 32.66 290 ARG E O 1
ATOM 1675 N N . ALA E 1 14 ? 93.095 32.452 54.980 1.00 35.95 291 ALA E N 1
ATOM 1676 C CA . ALA E 1 14 ? 92.351 31.191 54.959 1.00 35.04 291 ALA E CA 1
ATOM 1677 C C . ALA E 1 14 ? 91.618 30.990 56.287 1.00 34.87 291 ALA E C 1
ATOM 1678 O O . ALA E 1 14 ? 90.494 30.477 56.317 1.00 33.63 291 ALA E O 1
ATOM 1680 N N . SER E 1 15 ? 92.243 31.433 57.379 1.00 37.17 292 SER E N 1
ATOM 1681 C CA . SER E 1 15 ? 91.625 31.383 58.703 1.00 37.95 292 SER E CA 1
ATOM 1682 C C . SER E 1 15 ? 90.454 32.362 58.839 1.00 36.53 292 SER E C 1
ATOM 1683 O O . SER E 1 15 ? 89.459 32.057 59.498 1.00 35.35 292 SER E O 1
ATOM 1686 N N . LYS E 1 16 ? 90.585 33.535 58.223 1.00 36.37 293 LYS E N 1
ATOM 1687 C CA . LYS E 1 16 ? 89.523 34.539 58.196 1.00 34.62 293 LYS E CA 1
ATOM 1688 C C . LYS E 1 16 ? 88.303 33.987 57.461 1.00 31.22 293 LYS E C 1
ATOM 1689 O O . LYS E 1 16 ? 87.153 34.161 57.900 1.00 30.49 293 LYS E O 1
ATOM 1695 N N . ILE E 1 17 ? 88.561 33.316 56.337 1.00 29.61 294 ILE E N 1
ATOM 1696 C CA . ILE E 1 17 ? 87.494 32.646 55.582 1.00 27.43 294 ILE E CA 1
ATOM 1697 C C . ILE E 1 17 ? 86.835 31.535 56.415 1.00 26.96 294 ILE E C 1
ATOM 1698 O O . ILE E 1 17 ? 85.597 31.407 56.423 1.00 24.11 294 ILE E O 1
ATOM 1703 N N . GLU E 1 18 ? 87.643 30.752 57.132 1.00 29.34 295 GLU E N 1
ATOM 1704 C CA . GLU E 1 18 ? 87.114 29.736 58.061 1.00 30.59 295 GLU E CA 1
ATOM 1705 C C . GLU E 1 18 ? 86.168 30.369 59.079 1.00 29.49 295 GLU E C 1
ATOM 1706 O O . GLU E 1 18 ? 85.104 29.811 59.363 1.00 27.69 295 GLU E O 1
ATOM 1712 N N . GLN E 1 19 ? 86.550 31.531 59.615 1.00 29.39 296 GLN E N 1
ATOM 1713 C CA . GLN E 1 19 ? 85.741 32.232 60.619 1.00 29.73 296 GLN E CA 1
ATOM 1714 C C . GLN E 1 19 ? 84.401 32.710 60.055 1.00 26.51 296 GLN E C 1
ATOM 1715 O O . GLN E 1 19 ? 83.367 32.616 60.729 1.00 25.02 296 GLN E O 1
ATOM 1721 N N . ILE E 1 20 ? 84.409 33.191 58.814 1.00 24.33 297 ILE E N 1
ATOM 1722 C CA . ILE E 1 20 ? 83.172 33.574 58.111 1.00 22.54 297 ILE E CA 1
ATOM 1723 C C . ILE E 1 20 ? 82.278 32.348 57.934 1.00 20.74 297 ILE E C 1
ATOM 1724 O O . ILE E 1 20 ? 81.080 32.415 58.208 1.00 20.16 297 ILE E O 1
ATOM 1729 N N . GLN E 1 21 ? 82.878 31.232 57.517 1.00 20.80 298 GLN E N 1
ATOM 1730 C CA . GLN E 1 21 ? 82.125 29.990 57.334 1.00 19.64 298 GLN E CA 1
ATOM 1731 C C . GLN E 1 21 ? 81.523 29.512 58.661 1.00 19.11 298 GLN E C 1
ATOM 1732 O O . GLN E 1 21 ? 80.349 29.109 58.688 1.00 17.33 298 GLN E O 1
ATOM 1738 N N . LYS E 1 22 ? 82.311 29.564 59.735 1.00 20.97 299 LYS E N 1
ATOM 1739 C CA . LYS E 1 22 ? 81.851 29.187 61.061 1.00 20.78 299 LYS E CA 1
ATOM 1740 C C . LYS E 1 22 ? 80.669 30.057 61.511 1.00 20.12 299 LYS E C 1
ATOM 1741 O O . LYS E 1 22 ? 79.680 29.535 62.009 1.00 19.32 299 LYS E O 1
ATOM 1747 N N . LEU E 1 23 ? 80.760 31.374 61.307 1.00 19.58 300 LEU E N 1
ATOM 1748 C CA . LEU E 1 23 ? 79.677 32.309 61.649 1.00 19.30 300 LEU E CA 1
ATOM 1749 C C . LEU E 1 23 ? 78.379 31.988 60.917 1.00 16.79 300 LEU E C 1
ATOM 1750 O O . LEU E 1 23 ? 77.285 32.020 61.498 1.00 16.84 300 LEU E O 1
ATOM 1755 N N . ALA E 1 24 ? 78.512 31.666 59.636 1.00 15.92 301 ALA E N 1
ATOM 1756 C CA . ALA E 1 24 ? 77.373 31.217 58.829 1.00 14.05 301 ALA E CA 1
ATOM 1757 C C . ALA E 1 24 ? 76.755 29.936 59.393 1.00 14.08 301 ALA E C 1
ATOM 1758 O O . ALA E 1 24 ? 75.533 29.817 59.452 1.00 12.84 301 ALA E O 1
ATOM 1760 N N . LYS E 1 25 ? 77.586 28.993 59.833 1.00 15.27 302 LYS E N 1
ATOM 1761 C CA . LYS E 1 25 ? 77.069 27.746 60.434 1.00 15.90 302 LYS E CA 1
ATOM 1762 C C . LYS E 1 25 ? 76.352 28.030 61.741 1.00 16.32 302 LYS E C 1
ATOM 1763 O O . LYS E 1 25 ? 75.288 27.429 62.029 1.00 16.03 302 LYS E O 1
ATOM 1769 N N . TYR E 1 26 ? 76.898 28.963 62.516 1.00 17.07 303 TYR E N 1
ATOM 1770 C CA . TYR E 1 26 ? 76.256 29.372 63.767 1.00 17.62 303 TYR E CA 1
ATOM 1771 C C . TYR E 1 26 ? 74.887 29.970 63.480 1.00 15.59 303 TYR E C 1
ATOM 1772 O O . TYR E 1 26 ? 73.916 29.712 64.209 1.00 15.34 303 TYR E O 1
ATOM 1781 N N . ALA E 1 27 ? 74.800 30.745 62.400 1.00 14.92 304 ALA E N 1
ATOM 1782 C CA . ALA E 1 27 ? 73.533 31.382 62.035 1.00 13.22 304 ALA E CA 1
ATOM 1783 C C . ALA E 1 27 ? 72.505 30.328 61.636 1.00 12.94 304 ALA E C 1
ATOM 1784 O O . ALA E 1 27 ? 71.331 30.406 62.019 1.00 12.81 304 ALA E O 1
ATOM 1786 N N . ILE E 1 28 ? 72.952 29.328 60.882 1.00 12.52 305 ILE E N 1
ATOM 1787 C CA . ILE E 1 28 ? 72.042 28.267 60.458 1.00 12.15 305 ILE E CA 1
ATOM 1788 C C . ILE E 1 28 ? 71.479 27.577 61.708 1.00 12.50 305 ILE E C 1
ATOM 1789 O O . ILE E 1 28 ? 70.259 27.341 61.803 1.00 11.97 305 ILE E O 1
ATOM 1794 N N . SER E 1 29 ? 72.354 27.285 62.674 1.00 13.69 306 SER E N 1
ATOM 1795 C CA . SER E 1 29 ? 71.922 26.656 63.931 1.00 14.40 306 SER E CA 1
ATOM 1796 C C . SER E 1 29 ? 70.918 27.504 64.714 1.00 13.18 306 SER E C 1
ATOM 1797 O O . SER E 1 29 ? 69.872 26.998 65.147 1.00 13.17 306 SER E O 1
ATOM 1800 N N . ALA E 1 30 ? 71.224 28.797 64.867 1.00 13.56 307 ALA E N 1
ATOM 1801 C CA . ALA E 1 30 ? 70.364 29.716 65.609 1.00 13.30 307 ALA E CA 1
ATOM 1802 C C . ALA E 1 30 ? 68.969 29.715 64.984 1.00 11.83 307 ALA E C 1
ATOM 1803 O O . ALA E 1 30 ? 67.952 29.738 65.689 1.00 13.39 307 ALA E O 1
ATOM 1805 N N . LEU E 1 31 ? 68.921 29.650 63.651 1.00 11.16 308 LEU E N 1
ATOM 1806 C CA . LEU E 1 31 ? 67.639 29.722 62.944 1.00 11.01 308 LEU E CA 1
ATOM 1807 C C . LEU E 1 31 ? 66.781 28.459 63.128 1.00 10.84 308 LEU E C 1
ATOM 1808 O O . LEU E 1 31 ? 65.551 28.523 62.993 1.00 11.53 308 LEU E O 1
ATOM 1813 N N . ASN E 1 32 ? 67.399 27.335 63.499 1.00 11.29 309 ASN E N 1
ATOM 1814 C CA . ASN E 1 32 ? 66.634 26.144 63.888 1.00 11.94 309 ASN E CA 1
ATOM 1815 C C . ASN E 1 32 ? 65.781 26.380 65.143 1.00 12.10 309 ASN E C 1
ATOM 1816 O O . ASN E 1 32 ? 64.816 25.635 65.395 1.00 13.68 309 ASN E O 1
ATOM 1821 N N . TYR E 1 33 ? 66.141 27.409 65.916 1.00 12.52 310 TYR E N 1
ATOM 1822 C CA . TYR E 1 33 ? 65.370 27.839 67.099 1.00 12.81 310 TYR E CA 1
ATOM 1823 C C . TYR E 1 33 ? 64.569 29.112 66.841 1.00 13.47 310 TYR E C 1
ATOM 1824 O O . TYR E 1 33 ? 64.008 29.707 67.786 1.00 14.47 310 TYR E O 1
ATOM 1833 N N . GLU E 1 34 ? 64.501 29.536 65.571 1.00 12.39 311 GLU E N 1
ATOM 1834 C CA . GLU E 1 34 ? 63.958 30.846 65.199 1.00 13.53 311 GLU E CA 1
ATOM 1835 C C . GLU E 1 34 ? 64.547 31.954 66.064 1.00 13.01 311 GLU E C 1
ATOM 1836 O O . GLU E 1 34 ? 63.884 32.947 66.380 1.00 14.89 311 GLU E O 1
ATOM 1842 N N . ASP E 1 35 ? 65.845 31.816 66.362 1.00 12.54 312 ASP E N 1
ATOM 1843 C CA . ASP E 1 35 ? 66.564 32.806 67.165 1.00 14.14 312 ASP E CA 1
ATOM 1844 C C . ASP E 1 35 ? 67.074 33.893 66.230 1.00 14.82 312 ASP E C 1
ATOM 1845 O O . ASP E 1 35 ? 68.258 33.941 65.866 1.00 14.64 312 ASP E O 1
ATOM 1850 N N . LEU E 1 36 ? 66.158 34.777 65.844 1.00 14.90 313 LEU E N 1
ATOM 1851 C CA . LEU E 1 36 ? 66.469 35.804 64.832 1.00 16.04 313 LEU E CA 1
ATOM 1852 C C . LEU E 1 36 ? 67.580 36.783 65.227 1.00 16.72 313 LEU E C 1
ATOM 1853 O O . LEU E 1 36 ? 68.466 37.063 64.419 1.00 17.09 313 LEU E O 1
ATOM 1858 N N . PRO E 1 37 ? 67.544 37.311 66.473 1.00 17.56 314 PRO E N 1
ATOM 1859 C CA . PRO E 1 37 ? 68.604 38.270 66.843 1.00 19.40 314 PRO E CA 1
ATOM 1860 C C . PRO E 1 37 ? 70.006 37.669 66.807 1.00 19.29 314 PRO E C 1
ATOM 1861 O O . PRO E 1 37 ? 70.940 38.336 66.385 1.00 19.96 314 PRO E O 1
ATOM 1865 N N . THR E 1 38 ? 70.159 36.417 67.234 1.00 18.58 315 THR E N 1
ATOM 1866 C CA . THR E 1 38 ? 71.480 35.757 67.161 1.00 18.34 315 THR E CA 1
ATOM 1867 C C . THR E 1 38 ? 71.964 35.610 65.714 1.00 17.20 315 THR E C 1
ATOM 1868 O O . THR E 1 38 ? 73.083 35.962 65.380 1.00 17.96 315 THR E O 1
ATOM 1872 N N . ALA E 1 39 ? 71.086 35.098 64.858 1.00 14.79 316 ALA E N 1
ATOM 1873 C CA . ALA E 1 39 ? 71.419 34.907 63.471 1.00 13.51 316 ALA E CA 1
ATOM 1874 C C . ALA E 1 39 ? 71.706 36.235 62.776 1.00 14.90 316 ALA E C 1
ATOM 1875 O O . ALA E 1 39 ? 72.651 36.313 62.007 1.00 14.83 316 ALA E O 1
ATOM 1877 N N . LYS E 1 40 ? 70.941 37.277 63.098 1.00 15.94 317 LYS E N 1
ATOM 1878 C CA . LYS E 1 40 ? 71.188 38.621 62.540 1.00 18.44 317 LYS E CA 1
ATOM 1879 C C . LYS E 1 40 ? 72.602 39.097 62.892 1.00 18.98 317 LYS E C 1
ATOM 1880 O O . LYS E 1 40 ? 73.355 39.550 62.021 1.00 20.39 317 LYS E O 1
ATOM 1886 N N . ASP E 1 41 ? 72.961 38.981 64.169 1.00 20.71 318 ASP E N 1
ATOM 1887 C CA . ASP E 1 41 ? 74.284 39.414 64.621 1.00 21.88 318 ASP E CA 1
ATOM 1888 C C . ASP E 1 41 ? 75.402 38.610 63.957 1.00 20.91 318 ASP E C 1
ATOM 1889 O O . ASP E 1 41 ? 76.440 39.180 63.569 1.00 21.76 318 ASP E O 1
ATOM 1894 N N . GLU E 1 42 ? 75.220 37.288 63.873 1.00 18.80 319 GLU E N 1
ATOM 1895 C CA . GLU E 1 42 ? 76.225 36.427 63.224 1.00 18.85 319 GLU E CA 1
ATOM 1896 C C . GLU E 1 42 ? 76.398 36.670 61.729 1.00 17.96 319 GLU E C 1
ATOM 1897 O O . GLU E 1 42 ? 77.539 36.701 61.240 1.00 19.15 319 GLU E O 1
ATOM 1903 N N . LEU E 1 43 ? 75.296 36.886 61.025 1.00 17.74 320 LEU E N 1
ATOM 1904 C CA . LEU E 1 43 ? 75.371 37.214 59.602 1.00 17.10 320 LEU E CA 1
ATOM 1905 C C . LEU E 1 43 ? 76.000 38.571 59.378 1.00 18.49 320 LEU E C 1
ATOM 1906 O O . LEU E 1 43 ? 76.831 38.723 58.470 1.00 18.18 320 LEU E O 1
ATOM 1911 N N . THR E 1 44 ? 75.645 39.530 60.235 1.00 19.83 321 THR E N 1
ATOM 1912 C CA . THR E 1 44 ? 76.222 40.874 60.185 1.00 21.98 321 THR E CA 1
ATOM 1913 C C . THR E 1 44 ? 77.737 40.793 60.403 1.00 23.53 321 THR E C 1
ATOM 1914 O O . THR E 1 44 ? 78.513 41.444 59.675 1.00 23.91 321 THR E O 1
ATOM 1918 N N . LYS E 1 45 ? 78.166 39.983 61.376 1.00 24.03 322 LYS E N 1
ATOM 1919 C CA . LYS E 1 45 ? 79.608 39.804 61.633 1.00 26.08 322 LYS E CA 1
ATOM 1920 C C . LYS E 1 45 ? 80.351 39.104 60.490 1.00 24.87 322 LYS E C 1
ATOM 1921 O O . LYS E 1 45 ? 81.501 39.460 60.180 1.00 25.51 322 LYS E O 1
ATOM 1927 N N . ALA E 1 46 ? 79.683 38.146 59.841 1.00 22.29 323 ALA E N 1
ATOM 1928 C CA . ALA E 1 46 ? 80.270 37.419 58.736 1.00 21.70 323 ALA E CA 1
ATOM 1929 C C . ALA E 1 46 ? 80.494 38.384 57.576 1.00 21.95 323 ALA E C 1
ATOM 1930 O O . ALA E 1 46 ? 81.556 38.369 56.950 1.00 22.56 323 ALA E O 1
ATOM 1932 N N . LEU E 1 47 ? 79.508 39.248 57.342 1.00 22.83 324 LEU E N 1
ATOM 1933 C CA . LEU E 1 47 ? 79.536 40.218 56.237 1.00 23.73 324 LEU E CA 1
ATOM 1934 C C . LEU E 1 47 ? 80.558 41.307 56.489 1.00 25.82 324 LEU E C 1
ATOM 1935 O O . LEU E 1 47 ? 81.239 41.748 55.559 1.00 26.85 324 LEU E O 1
ATOM 1940 N N . ASP E 1 48 ? 80.645 41.766 57.737 1.00 26.68 325 ASP E N 1
ATOM 1941 C CA . ASP E 1 48 ? 81.607 42.811 58.082 1.00 29.12 325 ASP E CA 1
ATOM 1942 C C . ASP E 1 48 ? 83.010 42.281 57.883 1.00 29.17 325 ASP E C 1
ATOM 1943 O O . ASP E 1 48 ? 83.862 42.977 57.338 1.00 30.72 325 ASP E O 1
ATOM 1948 N N . LEU E 1 49 ? 83.236 41.044 58.313 1.00 28.58 326 LEU E N 1
ATOM 1949 C CA . LEU E 1 49 ? 84.511 40.352 58.181 1.00 30.47 326 LEU E CA 1
ATOM 1950 C C . LEU E 1 49 ? 84.889 40.094 56.717 1.00 29.57 326 LEU E C 1
ATOM 1951 O O . LEU E 1 49 ? 86.037 40.317 56.298 1.00 29.64 326 LEU E O 1
ATOM 1956 N N . LEU E 1 50 ? 83.931 39.634 55.929 1.00 27.93 327 LEU E N 1
ATOM 1957 C CA . LEU E 1 50 ? 84.179 39.357 54.527 1.00 27.95 327 LEU E CA 1
ATOM 1958 C C . LEU E 1 50 ? 84.518 40.649 53.785 1.00 30.47 327 LEU E C 1
ATOM 1959 O O . LEU E 1 50 ? 85.300 40.634 52.836 1.00 31.25 327 LEU E O 1
ATOM 1964 N N . ASN E 1 51 ? 83.925 41.759 54.223 1.00 32.15 328 ASN E N 1
ATOM 1965 C CA . ASN E 1 51 ? 84.244 43.076 53.663 1.00 34.71 328 ASN E CA 1
ATOM 1966 C C . ASN E 1 51 ? 85.648 43.543 53.998 1.00 37.50 328 ASN E C 1
ATOM 1967 O O . ASN E 1 51 ? 86.270 44.291 53.232 1.00 38.48 328 ASN E O 1
ATOM 1972 N N . SER E 1 52 ? 86.150 43.085 55.137 1.00 39.13 329 SER E N 1
ATOM 1973 C CA . SER E 1 52 ? 87.420 43.556 55.670 1.00 42.42 329 SER E CA 1
ATOM 1974 C C . SER E 1 52 ? 88.236 42.372 56.181 1.00 43.14 329 SER E C 1
ATOM 1975 O O . SER E 1 52 ? 88.993 41.785 55.401 1.00 43.74 329 SER E O 1
ATOM 1978 N N A SER F 1 2 ? 40.218 30.256 60.225 0.50 28.41 279 SER F N 1
ATOM 1979 N N B SER F 1 2 ? 39.913 32.568 55.545 0.50 30.10 279 SER F N 1
ATOM 1980 C CA A SER F 1 2 ? 41.551 30.659 59.686 0.50 25.72 279 SER F CA 1
ATOM 1981 C CA B SER F 1 2 ? 40.540 33.176 56.766 0.50 27.75 279 SER F CA 1
ATOM 1982 C C A SER F 1 2 ? 42.698 29.808 60.224 0.50 22.73 279 SER F C 1
ATOM 1983 C C B SER F 1 2 ? 41.684 32.388 57.404 0.50 24.25 279 SER F C 1
ATOM 1984 O O A SER F 1 2 ? 43.839 30.225 60.180 0.50 21.39 279 SER F O 1
ATOM 1985 O O B SER F 1 2 ? 42.821 32.836 57.421 0.50 21.91 279 SER F O 1
ATOM 1990 N N A THR F 1 3 ? 42.401 28.626 60.750 0.50 21.76 280 THR F N 1
ATOM 1991 N N B THR F 1 3 ? 41.357 31.229 57.958 0.50 23.50 280 THR F N 1
ATOM 1992 C CA A THR F 1 3 ? 43.491 27.726 61.136 0.50 18.77 280 THR F CA 1
ATOM 1993 C CA B THR F 1 3 ? 42.336 30.338 58.546 0.50 20.55 280 THR F CA 1
ATOM 1994 C C A THR F 1 3 ? 44.386 27.532 59.912 0.50 18.30 280 THR F C 1
ATOM 1995 C C B THR F 1 3 ? 43.410 29.930 57.552 0.50 19.20 280 THR F C 1
ATOM 1996 O O A THR F 1 3 ? 45.615 27.620 59.989 0.50 16.07 280 THR F O 1
ATOM 1997 O O B THR F 1 3 ? 44.577 29.859 57.902 0.50 16.96 280 THR F O 1
ATOM 2004 N N A LYS F 1 4 ? 43.762 27.313 58.764 0.50 20.04 281 LYS F N 1
ATOM 2005 N N B LYS F 1 4 ? 43.003 29.661 56.316 0.50 21.13 281 LYS F N 1
ATOM 2006 C CA A LYS F 1 4 ? 44.482 27.118 57.509 0.50 19.69 281 LYS F CA 1
ATOM 2007 C CA B LYS F 1 4 ? 43.970 29.375 55.264 0.50 20.59 281 LYS F CA 1
ATOM 2008 C C A LYS F 1 4 ? 45.293 28.344 57.085 0.50 19.17 281 LYS F C 1
ATOM 2009 C C B LYS F 1 4 ? 45.005 30.479 55.193 0.50 19.44 281 LYS F C 1
ATOM 2010 O O A LYS F 1 4 ? 46.424 28.222 56.617 0.50 17.10 281 LYS F O 1
ATOM 2011 O O B LYS F 1 4 ? 46.198 30.225 55.220 0.50 16.74 281 LYS F O 1
ATOM 2022 N N A ASP F 1 5 ? 44.719 29.531 57.239 0.50 20.51 282 ASP F N 1
ATOM 2023 N N B ASP F 1 5 ? 44.531 31.712 55.087 0.50 20.65 282 ASP F N 1
ATOM 2024 C CA A ASP F 1 5 ? 45.454 30.735 56.875 0.50 20.37 282 ASP F CA 1
ATOM 2025 C CA B ASP F 1 5 ? 45.405 32.849 54.859 0.50 20.51 282 ASP F CA 1
ATOM 2026 C C A ASP F 1 5 ? 46.667 30.918 57.771 0.50 18.16 282 ASP F C 1
ATOM 2027 C C B ASP F 1 5 ? 46.328 33.099 56.041 0.50 18.58 282 ASP F C 1
ATOM 2028 O O A ASP F 1 5 ? 47.734 31.312 57.304 0.50 17.24 282 ASP F O 1
ATOM 2029 O O B ASP F 1 5 ? 47.488 33.464 55.865 0.50 17.03 282 ASP F O 1
ATOM 2038 N N A GLU F 1 6 ? 46.510 30.645 59.060 0.50 17.69 283 GLU F N 1
ATOM 2039 N N B GLU F 1 6 ? 45.830 32.892 57.254 0.50 18.75 283 GLU F N 1
ATOM 2040 C CA A GLU F 1 6 ? 47.658 30.750 59.959 0.50 16.40 283 GLU F CA 1
ATOM 2041 C CA B GLU F 1 6 ? 46.705 33.033 58.416 0.50 17.44 283 GLU F CA 1
ATOM 2042 C C A GLU F 1 6 ? 48.708 29.691 59.661 0.50 14.93 283 GLU F C 1
ATOM 2043 C C B GLU F 1 6 ? 47.746 31.911 58.512 0.50 14.70 283 GLU F C 1
ATOM 2044 O O A GLU F 1 6 ? 49.894 29.939 59.811 0.50 13.90 283 GLU F O 1
ATOM 2045 O O B GLU F 1 6 ? 48.914 32.161 58.835 0.50 13.94 283 GLU F O 1
ATOM 2056 N N A LEU F 1 7 ? 48.276 28.510 59.233 0.50 15.35 284 LEU F N 1
ATOM 2057 N N B LEU F 1 7 ? 47.336 30.682 58.206 0.50 14.80 284 LEU F N 1
ATOM 2058 C CA A LEU F 1 7 ? 49.252 27.489 58.866 0.50 14.93 284 LEU F CA 1
ATOM 2059 C CA B LEU F 1 7 ? 48.289 29.578 58.103 0.50 14.60 284 LEU F CA 1
ATOM 2060 C C A LEU F 1 7 ? 50.036 27.907 57.632 0.50 14.88 284 LEU F C 1
ATOM 2061 C C B LEU F 1 7 ? 49.339 29.847 57.032 0.50 14.22 284 LEU F C 1
ATOM 2062 O O A LEU F 1 7 ? 51.220 27.608 57.517 0.50 12.75 284 LEU F O 1
ATOM 2063 O O B LEU F 1 7 ? 50.534 29.612 57.257 0.50 12.68 284 LEU F O 1
ATOM 2072 N N A THR F 1 8 ? 49.365 28.593 56.713 0.50 16.58 285 THR F N 1
ATOM 2073 N N B THR F 1 8 ? 48.889 30.338 55.873 0.50 16.16 285 THR F N 1
ATOM 2074 C CA A THR F 1 8 ? 50.012 29.141 55.534 0.50 17.09 285 THR F CA 1
ATOM 2075 C CA B THR F 1 8 ? 49.804 30.648 54.779 0.50 16.67 285 THR F CA 1
ATOM 2076 C C A THR F 1 8 ? 51.097 30.121 55.953 0.50 16.22 285 THR F C 1
ATOM 2077 C C B THR F 1 8 ? 50.840 31.670 55.239 0.50 15.64 285 THR F C 1
ATOM 2078 O O A THR F 1 8 ? 52.191 30.126 55.392 0.50 14.95 285 THR F O 1
ATOM 2079 O O B THR F 1 8 ? 51.996 31.597 54.839 0.50 14.33 285 THR F O 1
ATOM 2086 N N A LYS F 1 9 ? 50.793 30.939 56.955 0.50 16.59 286 LYS F N 1
ATOM 2087 N N B LYS F 1 9 ? 50.445 32.618 56.089 0.50 16.38 286 LYS F N 1
ATOM 2088 C CA A LYS F 1 9 ? 51.779 31.896 57.438 0.50 15.58 286 LYS F CA 1
ATOM 2089 C CA B LYS F 1 9 ? 51.422 33.606 56.582 0.50 16.16 286 LYS F CA 1
ATOM 2090 C C A LYS F 1 9 ? 52.955 31.197 58.108 0.50 13.95 286 LYS F C 1
ATOM 2091 C C B LYS F 1 9 ? 52.505 32.945 57.428 0.50 14.36 286 LYS F C 1
ATOM 2092 O O A LYS F 1 9 ? 54.106 31.563 57.875 0.50 13.53 286 LYS F O 1
ATOM 2093 O O B LYS F 1 9 ? 53.692 33.261 57.314 0.50 13.56 286 LYS F O 1
ATOM 2104 N N A ILE F 1 10 ? 52.675 30.180 58.915 0.50 13.36 287 ILE F N 1
ATOM 2105 N N B ILE F 1 10 ? 52.091 32.011 58.275 0.50 13.57 287 ILE F N 1
ATOM 2106 C CA A ILE F 1 10 ? 53.751 29.427 59.554 0.50 12.27 287 ILE F CA 1
ATOM 2107 C CA B ILE F 1 10 ? 53.035 31.280 59.122 0.50 12.89 287 ILE F CA 1
ATOM 2108 C C A ILE F 1 10 ? 54.641 28.826 58.468 0.50 12.06 287 ILE F C 1
ATOM 2109 C C B ILE F 1 10 ?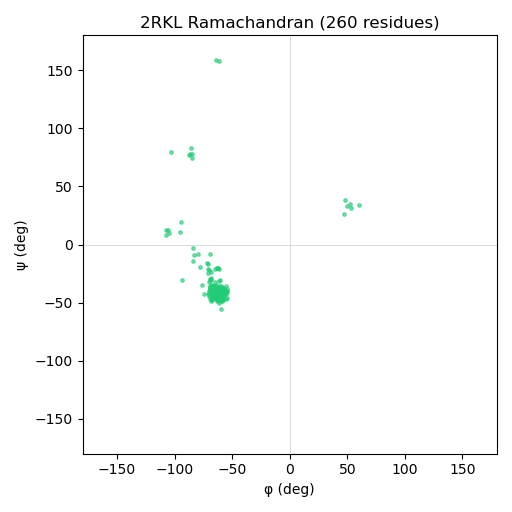 54.005 30.470 58.257 0.50 12.63 287 ILE F C 1
ATOM 2110 O O A ILE F 1 10 ? 55.874 28.845 58.567 0.50 10.90 287 ILE F O 1
ATOM 2111 O O B ILE F 1 10 ? 55.219 30.483 58.480 0.50 11.37 287 ILE F O 1
ATOM 2120 N N A MET F 1 11 ? 54.015 28.304 57.417 0.50 14.02 28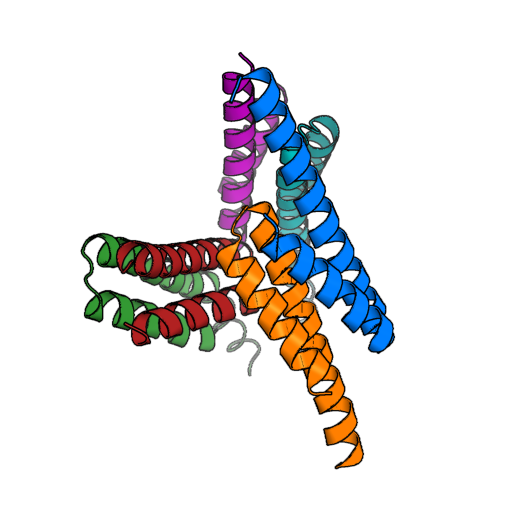8 MET F N 1
ATOM 2121 N N B MET F 1 11 ? 53.454 29.778 57.260 0.50 13.95 288 MET F N 1
ATOM 2122 C CA A MET F 1 11 ? 54.769 27.685 56.330 0.50 15.35 288 MET F CA 1
ATOM 2123 C CA B MET F 1 11 ? 54.231 28.967 56.326 0.50 15.17 288 MET F CA 1
ATOM 2124 C C A MET F 1 11 ? 55.565 28.728 55.546 0.50 15.69 288 MET F C 1
ATOM 2125 C C B MET F 1 11 ? 55.201 29.839 55.540 0.50 15.14 288 MET F C 1
ATOM 2126 O O A MET F 1 11 ? 56.663 28.439 55.106 0.50 14.96 288 MET F O 1
ATOM 2127 O O B MET F 1 11 ? 56.359 29.465 55.330 0.50 15.21 288 MET F O 1
ATOM 2136 N N A ASP F 1 12 ? 55.028 29.936 55.378 0.50 16.91 289 ASP F N 1
ATOM 2137 N N B ASP F 1 12 ? 54.722 31.003 55.110 0.50 17.07 289 ASP F N 1
ATOM 2138 C CA A ASP F 1 12 ? 55.720 30.984 54.602 0.50 17.88 289 ASP F CA 1
ATOM 2139 C CA B ASP F 1 12 ? 55.552 31.953 54.381 0.50 18.00 289 ASP F CA 1
ATOM 2140 C C A ASP F 1 12 ? 56.916 31.587 55.362 0.50 17.11 289 ASP F C 1
ATOM 2141 C C B ASP F 1 12 ? 56.806 32.235 55.200 0.50 17.25 289 ASP F C 1
ATOM 2142 O O A ASP F 1 12 ? 58.057 31.535 54.879 0.50 16.25 289 ASP F O 1
ATOM 2143 O O B ASP F 1 12 ? 57.899 32.445 54.655 0.50 16.12 289 ASP F O 1
ATOM 2152 N N . ARG F 1 13 ? 56.662 32.200 56.520 1.00 17.77 290 ARG F N 1
ATOM 2153 C CA . ARG F 1 13 ? 57.761 32.640 57.398 1.00 18.28 290 ARG F CA 1
ATOM 2154 C C . ARG F 1 13 ? 58.780 31.497 57.572 1.00 17.33 290 ARG F C 1
ATOM 2155 O O . ARG F 1 13 ? 60.006 31.740 57.485 1.00 16.97 290 ARG F O 1
ATOM 2163 N N . ALA F 1 14 ? 58.313 30.262 57.764 1.00 17.95 291 ALA F N 1
ATOM 2164 C CA . ALA F 1 14 ? 59.183 29.071 57.822 1.00 16.38 291 ALA F CA 1
ATOM 2165 C C . ALA F 1 14 ? 59.987 28.845 56.524 1.00 16.33 291 ALA F C 1
ATOM 2166 O O . ALA F 1 14 ? 61.178 28.515 56.567 1.00 15.81 291 ALA F O 1
ATOM 2168 N N . SER F 1 15 ? 59.332 29.038 55.377 1.00 15.84 292 SER F N 1
ATOM 2169 C CA . SER F 1 15 ? 60.010 28.970 54.085 1.00 15.79 292 SER F CA 1
ATOM 2170 C C . SER F 1 15 ? 61.087 30.041 53.987 1.00 14.77 292 SER F C 1
ATOM 2171 O O . SER F 1 15 ? 62.180 29.781 53.463 1.00 13.45 292 SER F O 1
ATOM 2174 N N . LYS F 1 16 ? 60.792 31.237 54.481 1.00 14.01 293 LYS F N 1
ATOM 2175 C CA . LYS F 1 16 ? 61.809 32.306 54.474 1.00 14.51 293 LYS F CA 1
ATOM 2176 C C . LYS F 1 16 ? 63.019 31.920 55.330 1.00 13.66 293 LYS F C 1
ATOM 2177 O O . LYS F 1 16 ? 64.179 32.154 54.937 1.00 13.01 293 LYS F O 1
ATOM 2183 N N . ILE F 1 17 ? 62.779 31.347 56.506 1.00 13.63 294 ILE F N 1
ATOM 2184 C CA . ILE F 1 17 ? 63.878 30.935 57.379 1.00 13.11 294 ILE F CA 1
ATOM 2185 C C . ILE F 1 17 ? 64.715 29.857 56.700 1.00 12.15 294 ILE F C 1
ATOM 2186 O O . ILE F 1 17 ? 65.947 29.933 56.726 1.00 12.58 294 ILE F O 1
ATOM 2191 N N . GLU F 1 18 ? 64.079 28.880 56.056 1.00 13.22 295 GLU F N 1
ATOM 2192 C CA . GLU F 1 18 ? 64.816 27.861 55.306 1.00 12.98 295 GLU F CA 1
ATOM 2193 C C . GLU F 1 18 ? 65.654 28.470 54.171 1.00 11.95 295 GLU F C 1
ATOM 2194 O O . GLU F 1 18 ? 66.777 28.040 53.937 1.00 12.28 295 GLU F O 1
ATOM 2200 N N . GLN F 1 19 ? 65.119 29.482 53.495 1.00 11.64 296 GLN F N 1
ATOM 2201 C CA . GLN F 1 19 ? 65.852 30.158 52.408 1.00 11.58 296 GLN F CA 1
ATOM 2202 C C . GLN F 1 19 ? 67.072 30.890 52.962 1.00 10.65 296 GLN F C 1
ATOM 2203 O O . GLN F 1 19 ? 68.144 30.851 52.329 1.00 9.91 296 GLN F O 1
ATOM 2209 N N . ILE F 1 20 ? 66.923 31.545 54.113 1.00 10.23 297 ILE F N 1
ATOM 2210 C CA . ILE F 1 20 ? 68.062 32.191 54.777 1.00 9.94 297 ILE F CA 1
ATOM 2211 C C . ILE F 1 20 ? 69.127 31.148 55.103 1.00 10.13 297 ILE F C 1
ATOM 2212 O O . ILE F 1 20 ? 70.318 31.354 54.821 1.00 10.38 297 ILE F O 1
ATOM 2217 N N . GLN F 1 21 ? 68.729 30.006 55.664 1.00 9.67 298 GLN F N 1
ATOM 2218 C CA . GLN F 1 21 ? 69.689 28.946 55.966 1.00 10.80 298 GLN F CA 1
ATOM 2219 C C . GLN F 1 21 ? 70.371 28.452 54.684 1.00 10.45 298 GLN F C 1
ATOM 2220 O O . GLN F 1 21 ? 71.596 28.243 54.669 1.00 11.01 298 GLN F O 1
ATOM 2226 N N . LYS F 1 22 ? 69.587 28.281 53.613 1.00 10.17 299 LYS F N 1
ATOM 2227 C CA . LYS F 1 22 ? 70.123 27.789 52.358 1.00 11.35 299 LYS F CA 1
ATOM 2228 C C . LYS F 1 22 ? 71.141 28.775 51.788 1.00 10.10 299 LYS F C 1
ATOM 2229 O O . LYS F 1 22 ? 72.231 28.369 51.330 1.00 11.00 299 LYS F O 1
ATOM 2235 N N . LEU F 1 23 ? 70.821 30.067 51.856 1.00 9.35 300 LEU F N 1
ATOM 2236 C CA . LEU F 1 23 ? 71.774 31.081 51.391 1.00 9.72 300 LEU F CA 1
ATOM 2237 C C . LEU F 1 23 ? 73.085 31.028 52.176 1.00 10.20 300 LEU F C 1
ATOM 2238 O O . LEU F 1 23 ? 74.175 31.161 51.588 1.00 10.52 300 LEU F O 1
ATOM 2243 N N . ALA F 1 24 ? 72.996 30.808 53.491 1.00 9.98 301 ALA F N 1
ATOM 2244 C CA . ALA F 1 24 ? 74.196 30.683 54.317 1.00 10.44 301 ALA F CA 1
ATOM 2245 C C . ALA F 1 24 ? 75.003 29.448 53.904 1.00 10.80 301 ALA F C 1
ATOM 2246 O O . ALA F 1 24 ? 76.232 29.525 53.779 1.00 11.43 301 ALA F O 1
ATOM 2248 N N . LYS F 1 25 ? 74.318 28.327 53.643 1.00 10.90 302 LYS F N 1
ATOM 2249 C CA . LYS F 1 25 ? 74.987 27.111 53.165 1.00 12.70 302 LYS F CA 1
ATOM 2250 C C . LYS F 1 25 ? 75.704 27.353 51.838 1.00 12.56 302 LYS F C 1
ATOM 2251 O O . LYS F 1 25 ? 76.827 26.884 51.643 1.00 13.28 302 LYS F O 1
ATOM 2257 N N . TYR F 1 26 ? 75.055 28.071 50.920 1.00 11.75 303 TYR F N 1
ATOM 2258 C CA . TYR F 1 26 ? 75.644 28.342 49.619 1.00 12.13 303 TYR F CA 1
ATOM 2259 C C . TYR F 1 26 ? 76.881 29.213 49.790 1.00 11.68 303 TYR F C 1
ATOM 2260 O O . TYR F 1 26 ? 77.879 29.039 49.059 1.00 12.37 303 TYR F O 1
ATOM 2269 N N . ALA F 1 27 ? 76.797 30.167 50.714 1.00 10.98 304 ALA F N 1
ATOM 2270 C CA . ALA F 1 27 ? 77.934 31.062 50.978 1.00 11.45 304 ALA F CA 1
ATOM 2271 C C . ALA F 1 27 ? 79.126 30.260 51.512 1.00 12.28 304 ALA F C 1
ATOM 2272 O O . ALA F 1 27 ? 80.272 30.491 51.107 1.00 13.39 304 ALA F O 1
ATOM 2274 N N . ILE F 1 28 ? 78.860 29.305 52.407 1.00 12.49 305 ILE F N 1
ATOM 2275 C CA . ILE F 1 28 ? 79.925 28.449 52.933 1.00 13.27 305 ILE F CA 1
ATOM 2276 C C . ILE F 1 28 ? 80.609 27.711 51.780 1.00 14.32 305 ILE F C 1
ATOM 2277 O O . ILE F 1 28 ? 81.841 27.671 51.714 1.00 15.00 305 ILE F O 1
ATOM 2282 N N . SER F 1 29 ? 79.823 27.134 50.877 1.00 13.88 306 SER F N 1
ATOM 2283 C CA . SER F 1 29 ? 80.375 26.423 49.725 1.00 14.25 306 SER F CA 1
ATOM 2284 C C . SER F 1 29 ? 81.196 27.352 48.814 1.00 13.85 306 SER F C 1
ATOM 2285 O O . SER F 1 29 ? 82.300 27.011 48.394 1.00 15.00 306 SER F O 1
ATOM 2288 N N . ALA F 1 30 ? 80.660 28.535 48.530 1.00 13.26 307 ALA F N 1
ATOM 2289 C CA . ALA F 1 30 ? 81.339 29.519 47.692 1.00 12.24 307 ALA F CA 1
ATOM 2290 C C . ALA F 1 30 ? 82.710 29.895 48.261 1.00 13.34 307 ALA F C 1
ATOM 2291 O O . ALA F 1 30 ? 83.679 30.071 47.520 1.00 13.73 307 ALA F O 1
ATOM 2293 N N . LEU F 1 31 ? 82.793 29.980 49.588 1.00 13.63 308 LEU F N 1
ATOM 2294 C CA . LEU F 1 31 ? 84.021 30.365 50.266 1.00 15.53 308 LEU F CA 1
ATOM 2295 C C . LEU F 1 31 ? 85.077 29.277 50.176 1.00 16.81 308 LEU F C 1
ATOM 2296 O O . LEU F 1 31 ? 86.269 29.591 50.239 1.00 18.34 308 LEU F O 1
ATOM 2301 N N . ASN F 1 32 ? 84.655 28.020 49.991 1.00 17.37 309 ASN F N 1
ATOM 2302 C CA . ASN F 1 32 ? 85.615 26.925 49.696 1.00 19.00 309 ASN F CA 1
ATOM 2303 C C . ASN F 1 32 ? 86.375 27.143 48.398 1.00 19.57 309 ASN F C 1
ATOM 2304 O O . ASN F 1 32 ? 87.449 26.571 48.203 1.00 22.15 309 ASN F O 1
ATOM 2309 N N . TYR F 1 33 ? 85.822 27.976 47.519 1.00 17.33 310 TYR F N 1
ATOM 2310 C CA . TYR F 1 33 ? 86.458 28.322 46.262 1.00 17.48 310 TYR F CA 1
ATOM 2311 C C . TYR F 1 33 ? 87.014 29.744 46.320 1.00 17.37 310 TYR F C 1
ATOM 2312 O O . TYR F 1 33 ? 87.380 30.314 45.282 1.00 18.70 310 TYR F O 1
ATOM 2321 N N . GLU F 1 34 ? 87.064 30.305 47.532 1.00 17.72 311 GLU F N 1
ATOM 2322 C CA . GLU F 1 34 ? 87.465 31.698 47.736 1.00 18.48 311 GLU F CA 1
ATOM 2323 C C . GLU F 1 34 ? 86.644 32.654 46.859 1.00 15.95 311 GLU F C 1
ATOM 2324 O O . GLU F 1 34 ? 87.137 33.698 46.448 1.00 16.82 311 GLU F O 1
ATOM 2330 N N . ASP F 1 35 ? 85.386 32.285 46.596 1.00 14.40 312 ASP F N 1
ATOM 2331 C CA . ASP F 1 35 ? 84.519 33.059 45.710 1.00 13.78 312 ASP F CA 1
ATOM 2332 C C . ASP F 1 35 ? 83.812 34.145 46.522 1.00 13.43 312 ASP F C 1
ATOM 2333 O O . ASP F 1 35 ? 82.629 34.050 46.854 1.00 12.73 312 ASP F O 1
ATOM 2338 N N . LEU F 1 36 ? 84.560 35.203 46.821 1.00 14.62 313 LEU F N 1
ATOM 2339 C CA . LEU F 1 36 ? 84.103 36.208 47.768 1.00 14.40 313 LEU F CA 1
ATOM 2340 C C . LEU F 1 36 ? 82.877 36.988 47.276 1.00 14.13 313 LEU F C 1
ATOM 2341 O O . LEU F 1 36 ? 81.972 37.239 48.065 1.00 13.56 313 LEU F O 1
ATOM 2346 N N . PRO F 1 37 ? 82.855 37.414 45.999 1.00 13.98 314 PRO F N 1
ATOM 2347 C CA . PRO F 1 37 ? 81.668 38.132 45.547 1.00 14.55 314 PRO F CA 1
ATOM 2348 C C . PRO F 1 37 ? 80.366 37.341 45.673 1.00 13.44 314 PRO F C 1
ATOM 2349 O O . PRO F 1 37 ? 79.333 37.885 46.104 1.00 14.86 314 PRO F O 1
ATOM 2353 N N . THR F 1 38 ? 80.386 36.060 45.314 1.00 12.55 315 THR F N 1
ATOM 2354 C CA . THR F 1 38 ? 79.190 35.233 45.447 1.00 12.19 315 THR F CA 1
ATOM 2355 C C . THR F 1 38 ? 78.793 35.156 46.924 1.00 10.85 315 THR F C 1
ATOM 2356 O O . THR F 1 38 ? 77.612 35.292 47.295 1.00 11.43 315 THR F O 1
ATOM 2360 N N . ALA F 1 39 ? 79.776 34.901 47.791 1.00 11.16 316 ALA F N 1
ATOM 2361 C CA . ALA F 1 39 ? 79.460 34.679 49.201 1.00 12.06 316 ALA F CA 1
ATOM 2362 C C . ALA F 1 39 ? 78.904 35.953 49.806 1.00 12.39 316 ALA F C 1
ATOM 2363 O O . ALA F 1 39 ? 77.944 35.916 50.588 1.00 11.53 316 ALA F O 1
ATOM 2365 N N . LYS F 1 40 ? 79.478 37.083 49.417 1.00 12.56 317 LYS F N 1
ATOM 2366 C CA . LYS F 1 40 ? 78.996 38.366 49.896 1.00 14.20 317 LYS F CA 1
ATOM 2367 C C . LYS F 1 40 ? 77.542 38.614 49.479 1.00 13.06 317 LYS F C 1
ATOM 2368 O O . LYS F 1 40 ? 76.710 39.023 50.298 1.00 13.86 317 LYS F O 1
ATOM 2374 N N . ASP F 1 41 ? 77.221 38.361 48.216 1.00 13.50 318 ASP F N 1
ATOM 2375 C CA . ASP F 1 41 ? 75.847 38.516 47.726 1.00 14.05 318 ASP F CA 1
ATOM 2376 C C . ASP F 1 41 ? 74.882 37.617 48.470 1.00 13.00 318 ASP F C 1
ATOM 2377 O O . ASP F 1 41 ? 73.780 38.039 48.824 1.00 13.42 318 ASP F O 1
ATOM 2382 N N . GLU F 1 42 ? 75.289 36.373 48.690 1.00 11.58 319 GLU F N 1
ATOM 2383 C CA . GLU F 1 42 ? 74.450 35.408 49.405 1.00 11.18 319 GLU F CA 1
ATOM 2384 C C . GLU F 1 42 ? 74.199 35.805 50.856 1.00 10.91 319 GLU F C 1
ATOM 2385 O O . GLU F 1 42 ? 73.052 35.750 51.331 1.00 11.88 319 GLU F O 1
ATOM 2391 N N . LEU F 1 43 ? 75.247 36.256 51.546 1.00 11.93 320 LEU F N 1
ATOM 2392 C CA . LEU F 1 43 ? 75.077 36.666 52.933 1.00 13.62 320 LEU F CA 1
ATOM 2393 C C . LEU F 1 43 ? 74.242 37.935 53.021 1.00 13.27 320 LEU F C 1
ATOM 2394 O O . LEU F 1 43 ? 73.443 38.081 53.943 1.00 13.64 320 LEU F O 1
ATOM 2399 N N . THR F 1 44 ? 74.403 38.834 52.052 1.00 13.97 321 THR F N 1
ATOM 2400 C CA . THR F 1 44 ? 73.614 40.051 52.000 1.00 14.54 321 THR F CA 1
ATOM 2401 C C . THR F 1 44 ? 72.124 39.749 51.805 1.00 14.54 321 THR F C 1
ATOM 2402 O O . THR F 1 44 ? 71.273 40.309 52.505 1.00 15.99 321 THR F O 1
ATOM 2406 N N . LYS F 1 45 ? 71.817 38.866 50.858 1.00 13.62 322 LYS F N 1
ATOM 2407 C CA . LYS F 1 45 ? 70.434 38.439 50.624 1.00 14.62 322 LYS F CA 1
ATOM 2408 C C . LYS F 1 45 ? 69.867 37.766 51.870 1.00 13.52 322 LYS F C 1
ATOM 2409 O O . LYS F 1 45 ? 68.705 37.983 52.224 1.00 14.18 322 LYS F O 1
ATOM 2415 N N . ALA F 1 46 ? 70.678 36.939 52.517 1.00 13.01 323 ALA F N 1
ATOM 2416 C CA . ALA F 1 46 ? 70.240 36.240 53.719 1.00 12.26 323 ALA F CA 1
ATOM 2417 C C . ALA F 1 46 ? 69.847 37.239 54.810 1.00 13.03 323 ALA F C 1
ATOM 2418 O O . ALA F 1 46 ? 68.776 37.111 55.452 1.00 12.68 323 ALA F O 1
ATOM 2420 N N . LEU F 1 47 ? 70.712 38.235 55.021 1.00 14.10 324 LEU F N 1
ATOM 2421 C CA . LEU F 1 47 ? 70.472 39.248 56.037 1.00 15.25 324 LEU F CA 1
ATOM 2422 C C . LEU F 1 47 ? 69.257 40.115 55.675 1.00 16.43 324 LEU F C 1
ATOM 2423 O O . LEU F 1 47 ? 68.439 40.428 56.541 1.00 17.63 324 LEU F O 1
ATOM 2428 N N . ASP F 1 48 ? 69.098 40.452 54.396 1.00 16.28 325 ASP F N 1
ATOM 2429 C CA . ASP F 1 48 ? 67.913 41.227 53.996 1.00 17.88 325 ASP F CA 1
ATOM 2430 C C . ASP F 1 48 ? 66.613 40.455 54.220 1.00 17.43 325 ASP F C 1
ATOM 2431 O O . ASP F 1 48 ? 65.628 40.992 54.731 1.00 18.87 325 ASP F O 1
ATOM 2436 N N . LEU F 1 49 ? 66.614 39.185 53.841 1.00 15.76 326 LEU F N 1
ATOM 2437 C CA . LEU F 1 49 ? 65.451 38.335 54.088 1.00 15.50 326 LEU F CA 1
ATOM 2438 C C . LEU F 1 49 ? 65.138 38.216 55.577 1.00 15.51 326 LEU F C 1
ATOM 2439 O O . LEU F 1 49 ? 63.983 38.295 56.000 1.00 16.43 326 LEU F O 1
ATOM 2444 N N . LEU F 1 50 ? 66.175 38.030 56.380 1.00 15.25 327 LEU F N 1
ATOM 2445 C CA . LEU F 1 50 ? 65.993 37.937 57.814 1.00 16.49 327 LEU F CA 1
ATOM 2446 C C . LEU F 1 50 ? 65.399 39.223 58.405 1.00 18.18 327 LEU F C 1
ATOM 2447 O O . LEU F 1 50 ? 64.508 39.153 59.261 1.00 19.09 327 LEU F O 1
ATOM 2452 N N . ASN F 1 51 ? 65.884 40.383 57.956 1.00 19.77 328 ASN F N 1
ATOM 2453 C CA . ASN F 1 51 ? 65.358 41.676 58.423 1.00 23.03 328 ASN F CA 1
ATOM 2454 C C . ASN F 1 51 ? 63.907 41.940 58.030 1.00 24.80 328 ASN F C 1
ATOM 2455 O O . ASN F 1 51 ? 63.236 42.761 58.657 1.00 26.67 328 ASN F O 1
ATOM 2460 N N . SER F 1 52 ? 63.425 41.244 57.002 1.00 25.40 329 SER F N 1
ATOM 2461 C CA . SER F 1 52 ? 62.036 41.395 56.554 1.00 27.43 329 SER F CA 1
ATOM 2462 C C . SER F 1 52 ? 61.013 40.656 57.421 1.00 28.61 329 SER F C 1
ATOM 2463 O O . SER F 1 52 ? 59.817 40.963 57.374 1.00 30.20 329 SER F O 1
ATOM 2466 N N . ILE F 1 53 ? 61.473 39.676 58.195 1.00 28.32 330 ILE F N 1
ATOM 2467 C CA . ILE F 1 53 ?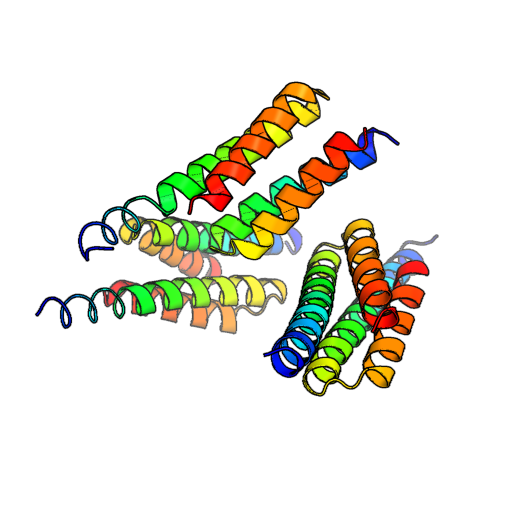 60.579 38.869 59.026 1.00 29.52 330 ILE F CA 1
ATOM 2468 C C . ILE F 1 53 ? 59.973 39.722 60.135 1.00 31.55 330 ILE F C 1
ATOM 2469 O O . ILE F 1 53 ? 58.756 39.699 60.360 1.00 33.49 330 ILE F O 1
#

B-factor: mean 23.4, std 12.06, range [7.54, 93.78]

Secondary structure (DSSP, 8-state):
--HHHHHHHHHHHHHHHHHHHHHHHHHHHHHTTT-HHHHHHHHHHHHHHHHT-/-HHHHHHHHHHHHHHHHHHHHHHHHHHHHTT-HHHHHHHHHHHHHHHHT-/--HHHHHHHHHHHHHHHHHHHHHHHHHHHHHHTT-HHHHHHHHHHHHHHHTT-/-HHHHHHHHHHHHHHHHHHHHTT-HHHHHHHHHHHHHHHHT-/-HHHHHHHHHHHHHHHHHHHHHHTTT-HHHHHHHHHHHHHHHH-/-HHHHHHHHHHHHHHHHHHHHHHHHHHHHHTTT-HHHHHHHHHHHHHHHHH-

Solvent-accessible surface area: 17949 Å² total; per-residue (Å²): 97,58,107,169,71,79,108,66,126,117,128,80,72,56,70,89,15,125,72,0,26,102,21,1,121,122,0,43,56,11,3,107,177,91,53,29,101,51,0,64,70,22,0,57,112,0,20,92,43,0,93,76,76,192,117,108,105,71,131,120,135,90,92,34,64,69,8,105,58,0,27,62,11,1,107,26,0,24,54,8,4,106,152,107,10,18,88,11,0,66,72,24,0,57,106,0,22,89,33,0,89,68,59,97,58,76,158,86,72,95,89,123,115,146,53,78,19,51,55,10,86,90,0,24,118,24,0,125,109,0,23,56,12,3,105,175,84,55,27,106,55,0,94,66,25,0,50,104,0,27,86,47,7,82,60,45,140,119,75,66,99,9,79,29,0,20,56,7,0,93,44,0,22,63,14,0,52,79,58,53,30,95,20,0,90,47,27,0,51,74,0,18,79,37,8,88,85,92,221,134,143,100,104,40,69,87,15,106,80,3,15,107,21,1,106,118,0,1,38,9,4,36,110,88,52,25,97,51,0,65,68,21,0,56,109,0,19,82,46,22,84,102,101,78,168,86,98,80,75,141,99,135,85,88,35,57,73,10,120,66,0,18,103,17,1,63,118,0,17,55,11,4,108,176,102,54,48,103,51,0,93,92,22,0,56,90,0,25,88,42,0,90,67,71